Protein AF-A0A521UNR9-F1 (afdb_monomer_lite)

Sequence (337 aa):
MESRTLNPGSHINAWTPEAKESVRRSPGRSILILSTAVDREMCQWWRQAVPHGDMVARLYEQYQGIDKPQDRADALCRAFEPIQDLLTAVIVPGNEMRQRIDQLPAFADYTCQVVEILRRRGFADILGGAFSTTKPAPGAIKAFVPALELLDGYVSHEYARSLTDQGGLLHYRTWYNELPAHLRRKPLYITETGIDDDQGGGYRRHATPAEFAQLMRSYFAQLAADGIVRAVMLYLRGTLDPTWWSWDFSLVPELEALLAERFVSTIRPIEGGATVAKDEIAVGTGIKAAMDAFGDKPKTAETWVGHLGSYAEGELNEYHYNKERNKVFVSFPFAQR

Radius of gyration: 21.52 Å; chains: 1; bounding box: 55×53×53 Å

Structure (mmCIF, N/CA/C/O backbone):
data_AF-A0A521UNR9-F1
#
_entry.id   AF-A0A521UNR9-F1
#
loop_
_atom_site.group_PDB
_atom_site.id
_atom_site.type_symbol
_atom_site.label_atom_id
_atom_site.label_alt_id
_atom_site.label_comp_id
_atom_site.label_asym_id
_atom_site.label_entity_id
_atom_site.label_seq_id
_atom_site.pdbx_PDB_ins_code
_atom_site.Cartn_x
_atom_site.Cartn_y
_atom_site.Cartn_z
_atom_site.occupancy
_atom_site.B_iso_or_equiv
_atom_site.auth_seq_id
_atom_site.auth_comp_id
_atom_site.auth_asym_id
_atom_site.auth_atom_id
_atom_site.pdbx_PDB_model_num
ATOM 1 N N . MET A 1 1 ? 3.517 -18.440 20.654 1.00 50.97 1 MET A N 1
ATOM 2 C CA . MET A 1 1 ? 4.178 -17.449 19.782 1.00 50.97 1 MET A CA 1
ATOM 3 C C . MET A 1 1 ? 3.959 -17.920 18.357 1.00 50.97 1 MET A C 1
ATOM 5 O O . MET A 1 1 ? 4.484 -18.966 18.003 1.00 50.97 1 MET A O 1
ATOM 9 N N . GLU A 1 2 ? 3.096 -17.256 17.590 1.00 54.66 2 GLU A N 1
ATOM 10 C CA . GLU A 1 2 ? 2.908 -17.604 16.177 1.00 54.66 2 GLU A CA 1
ATOM 11 C C . GLU A 1 2 ? 4.060 -16.997 15.377 1.00 54.66 2 GLU A C 1
ATOM 13 O O . GLU A 1 2 ? 4.224 -15.777 15.348 1.00 54.66 2 GLU A O 1
ATOM 18 N N . SER A 1 3 ? 4.881 -17.841 14.753 1.00 64.62 3 SER A N 1
ATOM 19 C CA . SER A 1 3 ? 5.817 -17.365 13.739 1.00 64.62 3 SER A CA 1
ATOM 20 C C . SER A 1 3 ? 5.006 -16.969 12.511 1.00 64.62 3 SER A C 1
ATOM 22 O O . SER A 1 3 ? 4.256 -17.783 11.968 1.00 64.62 3 SER A O 1
ATOM 24 N N . ARG A 1 4 ? 5.133 -15.711 12.084 1.00 76.94 4 ARG A N 1
ATOM 25 C CA . ARG A 1 4 ? 4.608 -15.267 10.792 1.00 76.94 4 ARG A CA 1
ATOM 26 C C . ARG A 1 4 ? 5.766 -15.070 9.837 1.00 76.94 4 ARG A C 1
ATOM 28 O O . ARG A 1 4 ? 6.892 -14.807 10.237 1.00 76.94 4 ARG A O 1
ATOM 35 N N . THR A 1 5 ? 5.491 -15.219 8.555 1.00 82.56 5 THR A N 1
ATOM 36 C CA . THR A 1 5 ? 6.483 -14.987 7.509 1.00 82.56 5 THR A CA 1
ATOM 37 C C . THR A 1 5 ? 6.024 -13.785 6.714 1.00 82.56 5 THR A C 1
ATOM 39 O O . THR A 1 5 ? 4.956 -13.851 6.101 1.00 82.56 5 THR A O 1
ATOM 42 N N . LEU A 1 6 ? 6.813 -12.717 6.733 1.00 86.94 6 LEU A N 1
ATOM 43 C CA . LEU A 1 6 ? 6.664 -11.624 5.793 1.00 86.94 6 LEU A CA 1
ATOM 44 C C . LEU A 1 6 ? 7.227 -12.110 4.457 1.00 86.94 6 LEU A C 1
ATOM 46 O O . LEU A 1 6 ? 8.356 -12.588 4.384 1.00 86.94 6 LEU A O 1
ATOM 50 N N . ASN A 1 7 ? 6.407 -12.059 3.421 1.00 82.81 7 ASN A N 1
ATOM 51 C CA . ASN A 1 7 ? 6.813 -12.394 2.067 1.00 82.81 7 ASN A CA 1
ATOM 52 C C . ASN A 1 7 ? 6.353 -11.217 1.208 1.00 82.81 7 ASN A C 1
ATOM 54 O O . ASN A 1 7 ? 5.167 -10.871 1.306 1.00 82.81 7 ASN A O 1
ATOM 58 N N . PRO A 1 8 ? 7.244 -10.564 0.452 1.00 88.06 8 PRO A N 1
ATOM 59 C CA . PRO A 1 8 ? 6.839 -9.450 -0.380 1.00 88.06 8 PRO A CA 1
ATOM 60 C C . PRO A 1 8 ? 5.789 -9.876 -1.407 1.00 88.06 8 PRO A C 1
ATOM 62 O O . PRO A 1 8 ? 5.710 -11.026 -1.844 1.00 88.06 8 PRO A O 1
ATOM 65 N N . GLY A 1 9 ? 4.937 -8.920 -1.734 1.00 89.94 9 GLY A N 1
ATOM 66 C CA . GLY A 1 9 ? 3.867 -9.051 -2.698 1.00 89.94 9 GLY A CA 1
ATOM 67 C C . GLY A 1 9 ? 4.037 -8.113 -3.876 1.00 89.94 9 GLY A C 1
ATOM 68 O O . GLY A 1 9 ? 4.938 -7.270 -3.908 1.00 89.94 9 GLY A O 1
ATOM 69 N N . SER A 1 10 ? 3.117 -8.230 -4.823 1.00 87.88 10 SER A N 1
ATOM 70 C CA . SER A 1 10 ? 3.080 -7.374 -6.005 1.00 87.88 10 SER A CA 1
ATOM 71 C C . SER A 1 10 ? 1.964 -6.344 -5.904 1.00 87.88 10 SER A C 1
ATOM 73 O O . SER A 1 10 ? 0.850 -6.637 -5.466 1.00 87.88 10 SER A O 1
ATOM 75 N N . HIS A 1 11 ? 2.260 -5.129 -6.342 1.00 88.12 11 HIS A N 1
ATOM 76 C CA . HIS A 1 11 ? 1.266 -4.104 -6.634 1.00 88.12 11 HIS A CA 1
ATOM 77 C C . HIS A 1 11 ? 0.833 -4.221 -8.096 1.00 88.12 11 HIS A C 1
ATOM 79 O O . HIS A 1 11 ? 1.706 -4.332 -8.950 1.00 88.12 11 HIS A O 1
ATOM 85 N N . ILE A 1 12 ? -0.475 -4.244 -8.385 1.00 83.56 12 ILE A N 1
ATOM 86 C CA . ILE A 1 12 ? -1.053 -4.487 -9.716 1.00 83.56 12 ILE A CA 1
ATOM 87 C C . ILE A 1 12 ? -2.027 -3.361 -10.118 1.00 83.56 12 ILE A C 1
ATOM 89 O O . ILE A 1 12 ? -3.167 -3.305 -9.657 1.00 83.56 12 ILE A O 1
ATOM 93 N N . ASN A 1 13 ? -1.618 -2.506 -11.058 1.00 77.75 13 ASN A N 1
ATOM 94 C CA . ASN A 1 13 ? -2.441 -1.473 -11.718 1.00 77.75 13 ASN A CA 1
ATOM 95 C C . ASN A 1 13 ? -3.067 -1.963 -13.019 1.00 77.75 13 ASN A C 1
ATOM 97 O O . ASN A 1 13 ? -4.059 -1.380 -13.451 1.00 77.75 13 ASN A O 1
ATOM 101 N N . ALA A 1 14 ? -2.521 -3.002 -13.654 1.00 79.69 14 ALA A N 1
ATOM 102 C CA . ALA A 1 14 ? -3.095 -3.597 -14.854 1.00 79.69 14 ALA A CA 1
ATOM 103 C C . ALA A 1 14 ? -2.606 -5.033 -15.064 1.00 79.69 14 ALA A C 1
ATOM 105 O O . ALA A 1 14 ? -1.493 -5.385 -14.678 1.00 79.69 14 ALA A O 1
ATOM 106 N N . TRP A 1 15 ? -3.420 -5.839 -15.744 1.00 77.38 15 TRP A N 1
ATOM 107 C CA . TRP A 1 15 ? -3.051 -7.189 -16.152 1.00 77.38 15 TRP A CA 1
ATOM 108 C C . TRP A 1 15 ? -2.637 -7.231 -17.619 1.00 77.38 15 TRP A C 1
ATOM 110 O O . TRP A 1 15 ? -3.484 -7.207 -18.510 1.00 77.38 15 TRP A O 1
ATOM 120 N N . THR A 1 16 ? -1.338 -7.364 -17.870 1.00 78.75 16 THR A N 1
ATOM 121 C CA . THR A 1 16 ? -0.818 -7.823 -19.167 1.00 78.75 16 THR A CA 1
ATOM 122 C C . THR A 1 16 ? -0.614 -9.346 -19.133 1.00 78.75 16 THR A C 1
ATOM 124 O O . THR A 1 16 ? -0.566 -9.924 -18.040 1.00 78.75 16 THR A O 1
ATOM 127 N N . PRO A 1 17 ? -0.495 -10.037 -20.282 1.00 82.50 17 PRO A N 1
ATOM 128 C CA . PRO A 1 17 ? -0.135 -11.456 -20.305 1.00 82.50 17 PRO A CA 1
ATOM 129 C C . PRO A 1 17 ? 1.129 -11.766 -19.487 1.00 82.50 17 PRO A C 1
ATOM 131 O O . PRO A 1 17 ? 1.149 -12.726 -18.718 1.00 82.50 17 PRO A O 1
ATOM 134 N N . GLU A 1 18 ? 2.140 -10.905 -19.581 1.00 75.81 18 GLU A N 1
ATOM 135 C CA . GLU A 1 18 ? 3.407 -11.013 -18.856 1.00 75.81 18 GLU A CA 1
ATOM 136 C C . GLU A 1 18 ? 3.199 -10.832 -17.351 1.00 75.81 18 GLU A C 1
ATOM 138 O O . GLU A 1 18 ? 3.724 -11.617 -16.567 1.00 75.81 18 GLU A O 1
ATOM 143 N N . ALA A 1 19 ? 2.377 -9.862 -16.933 1.00 76.62 19 ALA A N 1
ATOM 144 C CA . ALA A 1 19 ? 2.034 -9.651 -15.525 1.00 76.62 19 ALA A CA 1
ATOM 145 C C . ALA A 1 19 ? 1.311 -10.862 -14.921 1.00 76.62 19 ALA A C 1
ATOM 147 O O . ALA A 1 19 ? 1.618 -11.287 -13.807 1.00 76.62 19 ALA A O 1
ATOM 148 N N . LYS A 1 20 ? 0.362 -11.445 -15.666 1.00 85.88 20 LYS A N 1
ATOM 149 C CA . LYS A 1 20 ? -0.352 -12.653 -15.231 1.00 85.88 20 LYS A CA 1
ATOM 150 C C . LYS A 1 20 ? 0.614 -13.816 -15.060 1.00 85.88 20 LYS A C 1
ATOM 152 O O . LYS A 1 20 ? 0.564 -14.504 -14.048 1.00 85.88 20 LYS A O 1
ATOM 157 N N . GLU A 1 21 ? 1.502 -14.017 -16.025 1.00 84.50 21 GLU A N 1
ATOM 158 C CA . GLU A 1 21 ? 2.477 -15.100 -15.981 1.00 84.50 21 GLU A CA 1
ATOM 159 C C . GLU A 1 21 ? 3.525 -14.900 -14.869 1.00 84.50 21 GLU A C 1
ATOM 161 O O . GLU A 1 21 ? 3.848 -15.840 -14.147 1.00 84.50 21 GLU A O 1
ATOM 166 N N . SER A 1 22 ? 3.975 -13.662 -14.657 1.00 79.12 22 SER A N 1
ATOM 167 C CA . SER A 1 22 ? 4.829 -13.238 -13.538 1.00 79.12 22 SER A CA 1
ATOM 168 C C . SER A 1 22 ? 4.254 -13.677 -12.191 1.00 79.12 22 SER A C 1
ATOM 170 O O . SER A 1 22 ? 4.889 -14.404 -11.426 1.00 79.12 22 SER A O 1
ATOM 172 N N . VAL A 1 23 ? 2.995 -13.305 -11.944 1.00 84.81 23 VAL A N 1
ATOM 173 C CA . VAL A 1 23 ? 2.268 -13.657 -10.722 1.00 84.81 23 VAL A CA 1
ATOM 174 C C . VAL A 1 23 ? 2.016 -15.166 -10.634 1.00 84.81 23 VAL A C 1
ATOM 176 O O . VAL A 1 23 ? 1.975 -15.709 -9.535 1.00 84.81 23 VAL A O 1
ATOM 179 N N . ARG A 1 24 ? 1.898 -15.884 -11.759 1.00 89.06 24 ARG A N 1
ATOM 180 C CA . ARG A 1 24 ? 1.785 -17.350 -11.739 1.00 89.06 24 ARG A CA 1
ATOM 181 C C . ARG A 1 24 ? 3.057 -18.052 -11.292 1.00 89.06 24 ARG A C 1
ATOM 183 O O . ARG A 1 24 ? 2.965 -19.020 -10.538 1.00 89.06 24 ARG A O 1
ATOM 190 N N . ARG A 1 25 ? 4.222 -17.566 -11.724 1.00 86.00 25 ARG A N 1
ATOM 191 C CA . ARG A 1 25 ? 5.520 -18.114 -11.306 1.00 86.00 25 ARG A CA 1
ATOM 192 C C . ARG A 1 25 ? 5.837 -17.793 -9.849 1.00 86.00 25 ARG A C 1
ATOM 194 O O . ARG A 1 25 ? 6.250 -18.681 -9.106 1.00 86.00 25 ARG A O 1
ATOM 201 N N . SER A 1 26 ? 5.571 -16.552 -9.445 1.00 84.81 26 SER A N 1
ATOM 202 C CA . SER A 1 26 ? 5.891 -16.033 -8.114 1.00 84.81 26 SER A CA 1
ATOM 203 C C . SER A 1 26 ? 4.722 -15.213 -7.562 1.00 84.81 26 SER A C 1
ATOM 205 O O . SER A 1 26 ? 4.756 -13.984 -7.605 1.00 84.81 26 SER A O 1
ATOM 207 N N . PRO A 1 27 ? 3.679 -15.861 -7.010 1.00 85.50 27 PRO A N 1
ATOM 208 C CA . PRO A 1 27 ? 2.460 -15.164 -6.593 1.00 85.50 27 PRO A CA 1
ATOM 209 C C . PRO A 1 27 ? 2.639 -14.238 -5.383 1.00 85.50 27 PRO A C 1
ATOM 211 O O . PRO A 1 27 ? 1.729 -13.468 -5.073 1.00 85.50 27 PRO A O 1
ATOM 214 N N . GLY A 1 28 ? 3.777 -14.306 -4.684 1.00 87.25 28 GLY A N 1
ATOM 215 C CA . GLY A 1 28 ? 3.973 -13.630 -3.403 1.00 87.25 28 GLY A CA 1
ATOM 216 C C . GLY A 1 28 ? 2.998 -14.133 -2.328 1.00 87.25 28 GLY A C 1
ATOM 217 O O . GLY A 1 28 ? 2.227 -15.072 -2.536 1.00 87.25 28 GLY A O 1
ATOM 218 N N . ARG A 1 29 ? 3.029 -13.525 -1.136 1.00 90.00 29 ARG A N 1
ATOM 219 C CA . ARG A 1 29 ? 2.008 -13.775 -0.088 1.00 90.00 29 ARG A CA 1
ATOM 220 C C . ARG A 1 29 ? 0.920 -12.709 -0.065 1.00 90.00 29 ARG A C 1
ATOM 222 O O . ARG A 1 29 ? -0.158 -12.949 0.475 1.00 90.00 29 ARG A O 1
ATOM 229 N N . SER A 1 30 ? 1.196 -11.548 -0.635 1.00 92.94 30 SER A N 1
ATOM 230 C CA . SER A 1 30 ? 0.248 -10.454 -0.743 1.00 92.94 30 SER A CA 1
ATOM 231 C C . SER A 1 30 ? 0.159 -9.950 -2.173 1.00 92.94 30 SER A C 1
ATOM 233 O O . SER A 1 30 ? 1.100 -10.062 -2.957 1.00 92.94 30 SER A O 1
ATOM 235 N N . ILE A 1 31 ? -0.989 -9.383 -2.508 1.00 93.25 31 ILE A N 1
ATOM 236 C CA . ILE A 1 31 ? -1.207 -8.721 -3.785 1.00 93.25 31 ILE A CA 1
ATOM 237 C C . ILE A 1 31 ? -2.098 -7.505 -3.562 1.00 93.25 31 ILE A C 1
ATOM 239 O O . ILE A 1 31 ? -3.078 -7.579 -2.818 1.00 93.25 31 ILE A O 1
ATOM 243 N N . LEU A 1 32 ? -1.741 -6.376 -4.169 1.00 93.62 32 LEU A N 1
ATOM 244 C CA . LEU A 1 32 ? -2.585 -5.185 -4.209 1.00 93.62 32 LEU A CA 1
ATOM 245 C C . LEU A 1 32 ? -3.177 -5.043 -5.610 1.00 93.62 32 LEU A C 1
ATOM 247 O O . LEU A 1 32 ? -2.436 -4.941 -6.578 1.00 93.62 32 LEU A O 1
ATOM 251 N N . ILE A 1 33 ? -4.503 -5.031 -5.709 1.00 92.19 33 ILE A N 1
ATOM 252 C CA . ILE A 1 33 ? -5.256 -4.886 -6.955 1.00 92.19 33 ILE A CA 1
ATOM 253 C C . ILE A 1 33 ? -5.843 -3.480 -7.030 1.00 92.19 33 ILE A C 1
ATOM 255 O O . ILE A 1 33 ? -6.667 -3.093 -6.194 1.00 92.19 33 ILE A O 1
ATOM 259 N N . LEU A 1 34 ? -5.458 -2.709 -8.045 1.00 90.12 34 LEU A N 1
ATOM 260 C CA . LEU A 1 34 ? -6.147 -1.457 -8.326 1.00 90.12 34 LEU A CA 1
ATOM 261 C C . LEU A 1 34 ? -7.461 -1.695 -9.067 1.00 90.12 34 LEU A C 1
ATOM 263 O O . LEU A 1 34 ? -7.634 -2.697 -9.756 1.00 90.12 34 LEU A O 1
ATOM 267 N N . SER A 1 35 ? -8.379 -0.736 -8.983 1.00 89.62 35 SER A N 1
ATOM 268 C CA . SER A 1 35 ? -9.661 -0.788 -9.704 1.00 89.62 35 SER A CA 1
ATOM 269 C C . SER A 1 35 ? -9.514 -0.965 -11.220 1.00 89.62 35 SER A C 1
ATOM 271 O O . SER A 1 35 ? -10.390 -1.537 -11.859 1.00 89.62 35 SER A O 1
ATOM 273 N N . THR A 1 36 ? -8.402 -0.516 -11.803 1.00 84.31 36 THR A N 1
ATOM 274 C CA . THR A 1 36 ? -8.060 -0.699 -13.224 1.00 84.31 36 THR A CA 1
ATOM 275 C C . THR A 1 36 ? -7.560 -2.108 -13.563 1.00 84.31 36 THR A C 1
ATOM 277 O O . THR A 1 36 ? -7.409 -2.435 -14.736 1.00 84.31 36 THR A O 1
ATOM 280 N N . ALA A 1 37 ? -7.314 -2.947 -12.554 1.00 86.75 37 ALA A N 1
ATOM 281 C CA . ALA A 1 37 ? -6.792 -4.308 -12.667 1.00 86.75 37 ALA A CA 1
ATOM 282 C C . ALA A 1 37 ? -7.745 -5.365 -12.093 1.00 86.75 37 ALA A C 1
ATOM 284 O O . ALA A 1 37 ? -7.311 -6.448 -11.705 1.00 86.75 37 ALA A O 1
ATOM 285 N N . VAL A 1 38 ? -9.040 -5.077 -11.986 1.00 92.00 38 VAL A N 1
ATOM 286 C CA . VAL A 1 38 ? -9.991 -6.077 -11.491 1.00 92.00 38 VAL A CA 1
ATOM 287 C C . VAL A 1 38 ? -10.180 -7.160 -12.552 1.00 92.00 38 VAL A C 1
ATOM 289 O O . VAL A 1 38 ? -10.742 -6.921 -13.616 1.00 92.00 38 VAL A O 1
ATOM 292 N N . ASP A 1 39 ? -9.699 -8.361 -12.242 1.00 95.00 39 ASP A N 1
ATOM 293 C CA . ASP A 1 39 ? -9.801 -9.557 -13.076 1.00 95.00 39 ASP A CA 1
ATOM 294 C C . ASP A 1 39 ? -10.150 -10.739 -12.167 1.00 95.00 39 ASP A C 1
ATOM 296 O O . ASP A 1 39 ? -9.308 -11.251 -11.424 1.00 95.00 39 ASP A O 1
ATOM 300 N N . ARG A 1 40 ? -11.426 -11.145 -12.187 1.00 97.44 40 ARG A N 1
ATOM 301 C CA . ARG A 1 40 ? -11.937 -12.179 -11.278 1.00 97.44 40 ARG A CA 1
ATOM 302 C C . ARG A 1 40 ? -11.223 -13.513 -11.471 1.00 97.44 40 ARG A C 1
ATOM 304 O O . ARG A 1 40 ? -10.940 -14.171 -10.476 1.00 97.44 40 ARG A O 1
ATOM 311 N N . GLU A 1 41 ? -10.915 -13.901 -12.706 1.00 97.81 41 GLU A N 1
ATOM 312 C CA . GLU A 1 41 ? -10.251 -15.176 -12.993 1.00 97.81 41 GLU A CA 1
ATOM 313 C C . GLU A 1 41 ? -8.858 -15.212 -12.353 1.00 97.81 41 GLU A C 1
ATOM 315 O O . GLU A 1 41 ? -8.522 -16.158 -11.637 1.00 97.81 41 GLU A O 1
ATOM 320 N N . MET A 1 42 ? -8.074 -14.143 -12.528 1.00 95.62 42 MET A N 1
ATOM 321 C CA . MET A 1 42 ? -6.754 -14.039 -11.902 1.00 95.62 42 MET A CA 1
ATOM 322 C C . MET A 1 42 ? -6.830 -13.974 -10.378 1.00 95.62 42 MET A C 1
ATOM 324 O O . MET A 1 42 ? -6.039 -14.635 -9.704 1.00 95.62 42 MET A O 1
ATOM 328 N N . CYS A 1 43 ? -7.790 -13.234 -9.817 1.00 97.19 43 CYS A N 1
ATOM 329 C CA . CYS A 1 43 ? -7.998 -13.188 -8.370 1.00 97.19 43 CYS A CA 1
ATOM 330 C C . CYS A 1 43 ? -8.382 -14.566 -7.803 1.00 97.19 43 CYS A C 1
ATOM 332 O O . CYS A 1 43 ? -7.857 -14.975 -6.767 1.00 97.19 43 CYS A O 1
ATOM 334 N N . GLN A 1 44 ? -9.257 -15.316 -8.480 1.00 98.19 44 GLN A N 1
ATOM 335 C CA . GLN A 1 44 ? -9.639 -16.668 -8.064 1.00 98.19 44 GLN A CA 1
ATOM 336 C C . GLN A 1 44 ? -8.450 -17.624 -8.115 1.00 98.19 44 GLN A C 1
ATOM 338 O O . GLN A 1 44 ? -8.199 -18.333 -7.140 1.00 98.19 44 GLN A O 1
ATOM 343 N N . TRP A 1 45 ? -7.693 -17.604 -9.216 1.00 97.94 45 TRP A N 1
ATOM 344 C CA . TRP A 1 45 ? -6.468 -18.387 -9.342 1.00 97.94 45 TRP A CA 1
ATOM 345 C C . TRP A 1 45 ? -5.484 -18.058 -8.209 1.00 97.94 45 TRP A C 1
ATOM 347 O O . TRP A 1 45 ? -5.004 -18.963 -7.526 1.00 97.94 45 TRP A O 1
ATOM 357 N N . TRP A 1 46 ? -5.238 -16.769 -7.943 1.00 96.44 46 TRP A N 1
ATOM 358 C CA . TRP A 1 46 ? -4.294 -16.349 -6.906 1.00 96.44 46 TRP A CA 1
ATOM 359 C C . TRP A 1 46 ? -4.750 -16.799 -5.521 1.00 96.44 46 TRP A C 1
ATOM 361 O O . TRP A 1 46 ? -3.954 -17.324 -4.750 1.00 96.44 46 TRP A O 1
ATOM 371 N N . ARG A 1 47 ? -6.046 -16.671 -5.212 1.00 96.56 47 ARG A N 1
ATOM 372 C CA . ARG A 1 47 ? -6.610 -17.131 -3.938 1.00 96.56 47 ARG A CA 1
ATOM 373 C C . ARG A 1 47 ? -6.482 -18.648 -3.772 1.00 96.56 47 ARG A C 1
ATOM 375 O O . ARG A 1 47 ? -6.252 -19.103 -2.658 1.00 96.56 47 ARG A O 1
ATOM 382 N N . GLN A 1 48 ? -6.596 -19.429 -4.845 1.00 97.12 48 GLN A N 1
ATOM 383 C CA . GLN A 1 48 ? -6.361 -20.878 -4.805 1.00 97.12 48 GLN A CA 1
ATOM 384 C C . GLN A 1 48 ? -4.879 -21.214 -4.586 1.00 97.12 48 GLN A C 1
ATOM 386 O O . GLN A 1 48 ? -4.567 -22.108 -3.802 1.00 97.12 48 GLN A O 1
ATOM 391 N N . ALA A 1 49 ? -3.971 -20.489 -5.244 1.00 95.50 49 ALA A N 1
ATOM 392 C CA . ALA A 1 49 ? -2.528 -20.672 -5.097 1.00 95.50 49 ALA A CA 1
ATOM 393 C C . ALA A 1 49 ? -2.005 -20.191 -3.727 1.00 95.50 49 ALA A C 1
ATOM 395 O O . ALA A 1 49 ? -1.053 -20.755 -3.186 1.00 95.50 49 ALA A O 1
ATOM 396 N N . VAL A 1 50 ? -2.640 -19.165 -3.151 1.00 94.62 50 VAL A N 1
ATOM 397 C CA . VAL A 1 50 ? -2.246 -18.493 -1.905 1.00 94.62 50 VAL A CA 1
ATOM 398 C C . VAL A 1 50 ? -3.464 -18.347 -0.969 1.00 94.62 50 VAL A C 1
ATOM 400 O O . VAL A 1 50 ? -3.921 -17.235 -0.687 1.00 94.62 50 VAL A O 1
ATOM 403 N N . PRO A 1 51 ? -4.010 -19.454 -0.423 1.00 93.69 51 PRO A N 1
ATOM 404 C CA . PRO A 1 51 ? -5.278 -19.446 0.324 1.00 93.69 51 PRO A CA 1
ATOM 405 C C . PRO A 1 51 ? -5.271 -18.530 1.551 1.00 93.69 51 PRO A C 1
ATOM 407 O O . PRO A 1 51 ? -6.288 -17.922 1.881 1.00 93.69 51 PRO A O 1
ATOM 410 N N . HIS A 1 52 ? -4.112 -18.365 2.188 1.00 91.06 52 HIS A N 1
ATOM 411 C CA . HIS A 1 52 ? -3.921 -17.508 3.363 1.00 91.06 52 HIS A CA 1
ATOM 412 C C . HIS A 1 52 ? -3.194 -16.195 3.047 1.00 91.06 52 HIS A C 1
ATOM 414 O O . HIS A 1 52 ? -2.617 -15.579 3.946 1.00 91.06 52 HIS A O 1
ATOM 420 N N . GLY A 1 53 ? -3.148 -15.810 1.772 1.00 93.44 53 GLY A N 1
ATOM 421 C CA . GLY A 1 53 ? -2.529 -14.568 1.342 1.00 93.44 53 GLY A CA 1
ATOM 422 C C . GLY A 1 53 ? -3.406 -13.345 1.597 1.00 93.44 53 GLY A C 1
ATOM 423 O O . GLY A 1 53 ? -4.627 -13.449 1.752 1.00 93.44 53 GLY A O 1
ATOM 424 N N . ASP A 1 54 ? -2.782 -12.172 1.611 1.00 95.12 54 ASP A N 1
ATOM 425 C CA . ASP A 1 54 ? -3.481 -10.896 1.730 1.00 95.12 54 ASP A CA 1
ATOM 426 C C . ASP A 1 54 ? -3.757 -10.309 0.334 1.00 95.12 54 ASP A C 1
ATOM 428 O O . ASP A 1 54 ? -2.850 -9.801 -0.322 1.00 95.12 54 ASP A O 1
ATOM 432 N N . MET A 1 55 ? -5.012 -10.381 -0.122 1.00 96.56 55 MET A N 1
ATOM 433 C CA . MET A 1 55 ? -5.467 -9.708 -1.343 1.00 96.56 55 MET A CA 1
ATOM 434 C C . MET A 1 55 ? -6.121 -8.390 -0.958 1.00 96.56 55 MET A C 1
ATOM 436 O O . MET A 1 55 ? -7.208 -8.370 -0.381 1.00 96.56 55 MET A O 1
ATOM 440 N N . VAL A 1 56 ? -5.444 -7.292 -1.251 1.00 96.00 56 VAL A N 1
ATOM 441 C CA . VAL A 1 56 ? -5.884 -5.951 -0.883 1.00 96.00 56 VAL A CA 1
ATOM 442 C C . VAL A 1 56 ? -6.320 -5.213 -2.142 1.00 96.00 56 VAL A C 1
ATOM 444 O O . VAL A 1 56 ? -5.706 -5.371 -3.192 1.00 96.00 56 VAL A O 1
ATOM 447 N N . ALA A 1 57 ? -7.380 -4.416 -2.061 1.00 95.44 57 ALA A N 1
ATOM 448 C CA . ALA A 1 57 ? -7.894 -3.650 -3.192 1.00 95.44 57 ALA A CA 1
ATOM 449 C C . ALA A 1 57 ? -7.854 -2.142 -2.935 1.00 95.44 57 ALA A C 1
ATOM 451 O O . ALA A 1 57 ? -8.062 -1.701 -1.806 1.00 95.44 57 ALA A O 1
ATOM 452 N N . ARG A 1 58 ? -7.629 -1.336 -3.978 1.00 93.06 58 ARG A N 1
ATOM 453 C CA . ARG A 1 58 ? -7.659 0.133 -3.874 1.00 93.06 58 ARG A CA 1
ATOM 454 C C . ARG A 1 58 ? -8.131 0.802 -5.156 1.00 93.06 58 ARG A C 1
ATOM 456 O O . ARG A 1 58 ? -7.733 0.429 -6.253 1.00 93.06 58 ARG A O 1
ATOM 463 N N . LEU A 1 59 ? -8.941 1.846 -5.031 1.00 89.75 59 LEU A N 1
ATOM 464 C CA . LEU A 1 59 ? -9.340 2.656 -6.179 1.00 89.75 59 LEU A CA 1
ATOM 465 C C . LEU A 1 59 ? -8.118 3.384 -6.775 1.00 89.75 59 LEU A C 1
ATOM 467 O O . LEU A 1 59 ? -7.380 4.048 -6.046 1.00 89.75 59 LEU A O 1
ATOM 471 N N . TYR A 1 60 ? -7.896 3.266 -8.086 1.00 83.31 60 TYR A N 1
ATOM 472 C CA . TYR A 1 60 ? -6.967 4.139 -8.807 1.00 83.31 60 TYR A CA 1
ATOM 473 C C . TYR A 1 60 ? -7.648 5.468 -9.114 1.00 83.31 60 TYR A C 1
ATOM 475 O O . TYR A 1 60 ? -8.739 5.481 -9.686 1.00 83.31 60 TYR A O 1
ATOM 483 N N . GLU A 1 61 ? -6.990 6.579 -8.791 1.00 74.12 61 GLU A N 1
ATOM 484 C CA . GLU A 1 61 ? -7.545 7.903 -9.035 1.00 74.12 61 GLU A CA 1
ATOM 485 C C . GLU A 1 61 ? -6.499 8.963 -9.327 1.00 74.12 61 GLU A C 1
AT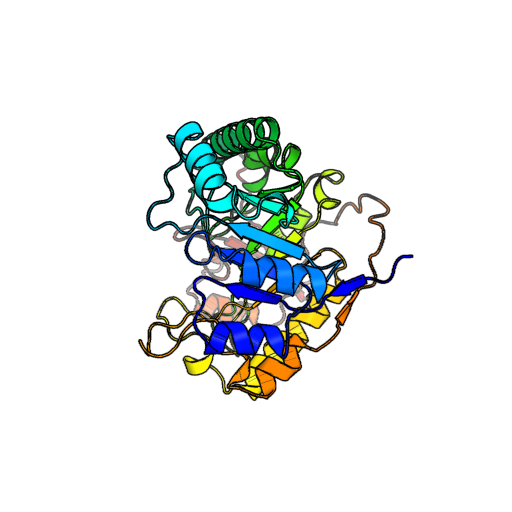OM 487 O O . GLU A 1 61 ? -5.438 9.018 -8.708 1.00 74.12 61 GLU A O 1
ATOM 492 N N . GLN A 1 62 ? -6.883 9.878 -10.212 1.00 68.50 62 GLN A N 1
ATOM 493 C CA . GLN A 1 62 ? -6.125 11.089 -10.502 1.00 68.50 62 GLN A CA 1
ATOM 494 C C . GLN A 1 62 ? -6.484 12.244 -9.554 1.00 68.50 62 GLN A C 1
ATOM 496 O O . GLN A 1 62 ? -5.647 13.108 -9.308 1.00 68.50 62 GLN A O 1
ATOM 501 N N . TYR A 1 63 ? -7.706 12.262 -9.004 1.00 71.44 63 TYR A N 1
ATOM 502 C CA . TYR A 1 63 ? -8.185 13.310 -8.101 1.00 71.44 63 TYR A CA 1
ATOM 503 C C . TYR A 1 63 ? -8.654 12.723 -6.769 1.00 71.44 63 TYR A C 1
ATOM 505 O O . TYR A 1 63 ? -9.516 11.852 -6.741 1.00 71.44 63 TYR A O 1
ATOM 513 N N . GLN A 1 64 ? -8.107 13.240 -5.669 1.00 76.12 64 GLN A N 1
ATOM 514 C CA . GLN A 1 64 ? -8.307 12.728 -4.310 1.00 76.12 64 GLN A CA 1
ATOM 515 C C . GLN A 1 64 ? -9.015 13.763 -3.413 1.00 76.12 64 GLN A C 1
ATOM 517 O O . GLN A 1 64 ? -8.506 14.163 -2.365 1.00 76.12 64 GLN A O 1
ATOM 522 N N . GLY A 1 65 ? -10.175 14.252 -3.860 1.00 81.81 65 GLY A N 1
ATOM 523 C CA . GLY A 1 65 ? -11.035 15.140 -3.067 1.00 81.81 65 GLY A CA 1
ATOM 524 C C . GLY A 1 65 ? -11.691 14.429 -1.874 1.00 81.81 65 GLY A C 1
ATOM 525 O O . GLY A 1 65 ? -11.884 13.214 -1.901 1.00 81.81 65 GLY A O 1
ATOM 526 N N . ILE A 1 66 ? -12.046 15.197 -0.837 1.00 86.44 66 ILE A N 1
ATOM 527 C CA . ILE A 1 66 ? -12.611 14.697 0.437 1.00 86.44 66 ILE A CA 1
ATOM 528 C C . ILE A 1 66 ? -14.056 15.166 0.693 1.00 86.44 66 ILE A C 1
ATOM 530 O O . ILE A 1 66 ? -14.544 15.119 1.816 1.00 86.44 66 ILE A O 1
ATOM 534 N N . ASP A 1 67 ? -14.750 15.656 -0.332 1.00 85.69 67 ASP A N 1
ATOM 535 C CA . ASP A 1 67 ? -16.071 16.289 -0.226 1.00 85.69 67 ASP A CA 1
ATOM 536 C C . ASP A 1 67 ? -17.247 15.336 -0.510 1.00 85.69 67 ASP A C 1
ATOM 538 O O . ASP A 1 67 ? -18.396 15.665 -0.221 1.00 85.69 67 ASP A O 1
ATOM 542 N N . LYS A 1 68 ? -16.984 14.144 -1.065 1.00 91.12 68 LYS A N 1
ATOM 543 C CA . LYS A 1 68 ? -18.026 13.225 -1.567 1.00 91.12 68 LYS A CA 1
ATOM 544 C C . LYS A 1 68 ? -17.854 11.788 -1.054 1.00 91.12 68 LYS A C 1
ATOM 546 O O . LYS A 1 68 ? -17.418 10.910 -1.805 1.00 91.12 68 LYS A O 1
ATOM 551 N N . PRO A 1 69 ? -18.146 11.516 0.233 1.00 94.06 69 PRO A N 1
ATOM 552 C CA . PRO A 1 69 ? -17.922 10.194 0.831 1.00 94.06 69 PRO A CA 1
ATOM 553 C C . PRO A 1 69 ? -18.841 9.111 0.251 1.00 94.06 69 PRO A C 1
ATOM 555 O O . PRO A 1 69 ? -18.419 7.966 0.097 1.00 94.06 69 PRO A O 1
ATOM 558 N N . GLN A 1 70 ? -20.070 9.466 -0.139 1.00 95.56 70 GLN A N 1
ATOM 559 C CA . GLN A 1 70 ? -20.997 8.530 -0.780 1.00 95.56 70 GLN A CA 1
ATOM 560 C C . GLN A 1 70 ? -20.500 8.099 -2.165 1.00 95.56 70 GLN A C 1
ATOM 562 O O . GLN A 1 70 ? -20.348 6.903 -2.408 1.00 95.56 70 GLN A O 1
ATOM 567 N N . ASP A 1 71 ? -20.152 9.057 -3.031 1.00 93.44 71 ASP A N 1
ATOM 568 C CA . ASP A 1 71 ? -19.628 8.767 -4.373 1.00 93.44 71 ASP A CA 1
ATOM 569 C C . ASP A 1 71 ? -18.363 7.905 -4.302 1.00 93.44 71 ASP A C 1
ATOM 571 O O . ASP A 1 71 ? -18.188 6.981 -5.100 1.00 93.44 71 ASP A O 1
ATOM 575 N N . ARG A 1 72 ? -17.511 8.171 -3.301 1.00 91.62 72 ARG A N 1
ATOM 576 C CA . ARG A 1 72 ? -16.313 7.383 -3.005 1.00 91.62 72 ARG A CA 1
ATOM 577 C C . ARG A 1 72 ? -16.639 5.934 -2.681 1.00 91.62 72 ARG A C 1
ATOM 579 O O . ARG A 1 72 ? -16.069 5.023 -3.281 1.00 91.62 72 ARG A O 1
ATOM 586 N N . ALA A 1 73 ? -17.527 5.722 -1.717 1.00 94.75 73 ALA A N 1
ATOM 587 C CA . ALA A 1 73 ? -17.899 4.384 -1.296 1.00 94.75 73 ALA A CA 1
ATOM 588 C C . ALA A 1 73 ? -18.585 3.620 -2.439 1.00 94.75 73 ALA A C 1
ATOM 590 O O . ALA A 1 73 ? -18.268 2.455 -2.671 1.00 94.75 73 ALA A O 1
ATOM 591 N N . ASP A 1 74 ? -19.452 4.281 -3.210 1.00 94.75 74 ASP A N 1
ATOM 592 C CA . ASP A 1 74 ? -20.127 3.660 -4.349 1.00 94.75 74 ASP A CA 1
ATOM 593 C C . ASP A 1 74 ? -19.149 3.330 -5.491 1.00 94.75 74 ASP A C 1
ATOM 595 O O . ASP A 1 74 ? -19.308 2.300 -6.146 1.00 94.75 74 ASP A O 1
ATOM 599 N N . ALA A 1 75 ? -18.114 4.146 -5.721 1.00 93.44 75 ALA A N 1
ATOM 600 C CA . ALA A 1 75 ? -17.051 3.836 -6.679 1.00 93.44 75 ALA A CA 1
ATOM 601 C C . ALA A 1 75 ? -16.234 2.606 -6.258 1.00 93.44 75 ALA A C 1
ATOM 603 O O . ALA A 1 75 ? -16.001 1.725 -7.085 1.00 93.44 75 ALA A O 1
ATOM 604 N N . LEU A 1 76 ? -15.859 2.509 -4.977 1.00 94.56 76 LEU A N 1
ATOM 605 C CA . LEU A 1 76 ? -15.188 1.331 -4.418 1.00 94.56 76 LEU A CA 1
ATOM 606 C C . LEU A 1 76 ? -16.057 0.074 -4.534 1.00 94.56 76 LEU A C 1
ATOM 608 O O . LEU A 1 76 ? -15.571 -0.961 -4.987 1.00 94.56 76 LEU A O 1
ATOM 612 N N . CYS A 1 77 ? -17.342 0.176 -4.183 1.00 95.06 77 CYS A N 1
ATOM 613 C CA . CYS A 1 77 ? -18.283 -0.936 -4.298 1.00 95.06 77 CYS A CA 1
ATOM 614 C C . CYS A 1 77 ? -18.402 -1.402 -5.750 1.00 95.06 77 CYS A C 1
ATOM 616 O O . CYS A 1 77 ? -18.183 -2.574 -6.018 1.00 95.06 77 CYS A O 1
ATOM 618 N N . ARG A 1 78 ? -18.668 -0.496 -6.701 1.00 95.75 78 ARG A N 1
ATOM 619 C CA . ARG A 1 78 ? -18.782 -0.860 -8.125 1.00 95.75 78 ARG A CA 1
ATOM 620 C C . ARG A 1 78 ? -17.503 -1.477 -8.683 1.00 95.75 78 ARG A C 1
ATOM 622 O O . ARG A 1 78 ? -17.578 -2.405 -9.478 1.00 95.75 78 ARG A O 1
ATOM 629 N N . ALA A 1 79 ? -16.339 -0.949 -8.302 1.00 94.44 79 ALA A N 1
ATOM 630 C CA . ALA A 1 79 ? -15.064 -1.456 -8.795 1.00 94.44 79 ALA A CA 1
ATOM 631 C C . ALA A 1 79 ? -14.782 -2.878 -8.291 1.00 94.44 79 ALA A C 1
ATOM 633 O O . ALA A 1 79 ? -14.287 -3.704 -9.052 1.00 94.44 79 ALA A O 1
ATOM 634 N N . PHE A 1 80 ? -15.094 -3.164 -7.025 1.00 96.44 80 PHE A N 1
ATOM 635 C CA . PHE A 1 80 ? -14.652 -4.391 -6.362 1.00 96.44 80 PHE A CA 1
ATOM 636 C C . PHE A 1 80 ? -15.751 -5.407 -6.058 1.00 96.44 80 PHE A C 1
ATOM 638 O O . PHE A 1 80 ? -15.417 -6.522 -5.669 1.00 96.44 80 PHE A O 1
ATOM 645 N N . GLU A 1 81 ? -17.025 -5.093 -6.304 1.00 96.06 81 GLU A N 1
ATOM 646 C CA . GLU A 1 81 ? -18.138 -6.055 -6.267 1.00 96.06 81 GLU A CA 1
ATOM 647 C C . GLU A 1 81 ? -17.803 -7.366 -7.007 1.00 96.06 81 GLU A C 1
ATOM 649 O O . GLU A 1 81 ? -18.009 -8.431 -6.422 1.00 96.06 81 GLU A O 1
ATOM 654 N N . PRO A 1 82 ? -17.179 -7.354 -8.209 1.00 97.38 82 PRO A N 1
ATOM 655 C CA . PRO A 1 82 ? -16.854 -8.588 -8.921 1.00 97.38 82 PRO A CA 1
ATOM 656 C C . PRO A 1 82 ? -15.829 -9.490 -8.234 1.00 97.38 82 PRO A C 1
ATOM 658 O O . PRO A 1 82 ? -15.627 -10.600 -8.713 1.00 97.38 82 PRO A O 1
ATOM 661 N N . ILE A 1 83 ? -15.133 -9.040 -7.188 1.00 97.31 83 ILE A N 1
ATOM 662 C CA . ILE A 1 83 ? -14.118 -9.826 -6.466 1.00 97.31 83 ILE A CA 1
ATOM 663 C C . ILE A 1 83 ? -14.241 -9.705 -4.942 1.00 97.31 83 ILE A C 1
ATOM 665 O O . ILE A 1 83 ? -13.341 -10.147 -4.234 1.00 97.31 83 ILE A O 1
ATOM 669 N N . GLN A 1 84 ? -15.323 -9.118 -4.422 1.00 96.81 84 GLN A N 1
ATOM 670 C CA . GLN A 1 84 ? -15.472 -8.789 -2.999 1.00 96.81 84 GLN A CA 1
ATOM 671 C C . GLN A 1 84 ? -15.307 -10.017 -2.093 1.00 96.81 84 GLN A C 1
ATOM 673 O O . GLN A 1 84 ? -14.677 -9.925 -1.044 1.00 96.81 84 GLN A O 1
ATOM 678 N N . ASP A 1 85 ? -15.807 -11.173 -2.530 1.00 96.25 85 ASP A N 1
ATOM 679 C CA . ASP A 1 85 ? -15.696 -12.470 -1.850 1.00 96.25 85 ASP A CA 1
ATOM 680 C C . ASP A 1 85 ? -14.262 -13.024 -1.782 1.00 96.25 85 ASP A C 1
ATOM 682 O O . ASP A 1 85 ? -13.984 -13.941 -1.011 1.00 96.25 85 ASP A O 1
ATOM 686 N N . LEU A 1 86 ? -13.349 -12.482 -2.587 1.00 97.19 86 LEU A N 1
ATOM 687 C CA . LEU A 1 86 ? -11.953 -12.909 -2.677 1.00 97.19 86 LEU A CA 1
ATOM 688 C C . LEU A 1 86 ? -11.006 -11.972 -1.929 1.00 97.19 86 LEU A C 1
ATOM 690 O O . LEU A 1 86 ? -9.857 -12.353 -1.679 1.00 97.19 86 LEU A O 1
ATOM 694 N N . LEU A 1 87 ? -11.453 -10.758 -1.606 1.00 97.00 87 LEU A N 1
ATOM 695 C CA . LEU A 1 87 ? -10.628 -9.746 -0.965 1.00 97.00 87 LEU A CA 1
ATOM 696 C C . LEU A 1 87 ? -10.387 -10.083 0.501 1.00 97.00 87 LEU A C 1
ATOM 698 O O . LEU A 1 87 ? -11.281 -10.496 1.232 1.00 97.00 87 LEU A O 1
ATOM 702 N N . THR A 1 88 ? -9.158 -9.840 0.935 1.00 96.69 88 THR A N 1
ATOM 703 C CA . THR A 1 88 ? -8.849 -9.732 2.356 1.00 96.69 88 THR A CA 1
ATOM 704 C C . THR A 1 88 ? -9.314 -8.378 2.871 1.00 96.69 88 THR A C 1
ATOM 706 O O . THR A 1 88 ? -9.997 -8.330 3.882 1.00 96.69 88 THR A O 1
ATOM 709 N N . ALA A 1 89 ? -8.968 -7.290 2.173 1.00 96.88 89 ALA A N 1
ATOM 710 C CA . ALA A 1 89 ? -9.300 -5.941 2.615 1.00 96.88 89 ALA A CA 1
ATOM 711 C C . ALA A 1 89 ? -9.421 -4.935 1.460 1.00 96.88 89 ALA A C 1
ATOM 713 O O . ALA A 1 89 ? -8.914 -5.164 0.360 1.00 96.88 89 ALA A O 1
ATOM 714 N N . VAL A 1 90 ? -10.033 -3.783 1.736 1.00 96.56 90 VAL A N 1
ATOM 715 C CA . VAL A 1 90 ? -10.064 -2.618 0.837 1.00 96.56 90 VAL A CA 1
ATOM 716 C C . VAL A 1 90 ? -9.386 -1.410 1.487 1.00 96.56 90 VAL A C 1
ATOM 718 O O . VAL A 1 90 ? -9.531 -1.188 2.686 1.00 96.56 90 VAL A O 1
ATOM 721 N N . ILE A 1 91 ? -8.637 -0.628 0.710 1.00 94.81 91 ILE A N 1
ATOM 722 C CA . ILE A 1 91 ? -7.935 0.577 1.169 1.00 94.81 91 ILE A CA 1
ATOM 723 C C . ILE A 1 91 ? -8.808 1.809 0.952 1.00 94.81 91 ILE A C 1
ATOM 725 O O . ILE A 1 91 ? -9.342 2.022 -0.140 1.00 94.81 91 ILE A O 1
ATOM 729 N N . VAL A 1 92 ? -8.891 2.650 1.982 1.00 92.25 92 VAL A N 1
ATOM 730 C CA . VAL A 1 92 ? -9.656 3.892 1.996 1.00 92.25 92 VAL A CA 1
ATOM 731 C C . VAL A 1 92 ? -8.883 5.067 2.608 1.00 92.25 92 VAL A C 1
ATOM 733 O O . VAL A 1 92 ? -7.938 4.894 3.376 1.00 92.25 92 VAL A O 1
ATOM 736 N N . PRO A 1 93 ? -9.334 6.295 2.328 1.00 77.94 93 PRO A N 1
ATOM 737 C CA . PRO A 1 93 ? -10.287 6.629 1.277 1.00 77.94 93 PRO A CA 1
ATOM 738 C C . PRO A 1 93 ? -9.592 6.995 -0.041 1.00 77.94 93 PRO A C 1
ATOM 740 O O . PRO A 1 93 ? -10.293 7.210 -1.020 1.00 77.94 93 PRO A O 1
ATOM 743 N N . GLY A 1 94 ? -8.255 7.023 -0.106 1.00 79.44 94 GLY A N 1
ATOM 744 C CA . GLY A 1 94 ? -7.490 7.386 -1.304 1.00 79.44 94 GLY A CA 1
ATOM 745 C C . GLY A 1 94 ? -6.109 6.728 -1.374 1.00 79.44 94 GLY A C 1
ATOM 746 O O . GLY A 1 94 ? -5.802 5.835 -0.586 1.00 79.44 94 GLY A O 1
ATOM 747 N N . ASN A 1 95 ? -5.304 7.146 -2.354 1.00 80.00 95 ASN A N 1
ATOM 748 C CA . ASN A 1 95 ? -3.982 6.579 -2.642 1.00 80.00 95 ASN A CA 1
ATOM 749 C C . ASN A 1 95 ? -2.856 7.251 -1.842 1.00 80.00 95 ASN A C 1
ATOM 751 O O . ASN A 1 95 ? -2.099 6.572 -1.168 1.00 80.00 95 ASN A O 1
ATOM 755 N N . GLU A 1 96 ? -2.751 8.575 -1.928 1.00 78.81 96 GLU A N 1
ATOM 756 C CA . GLU A 1 96 ? -1.647 9.363 -1.372 1.00 78.81 96 GLU A CA 1
ATOM 757 C C . GLU A 1 96 ? -2.183 10.736 -0.984 1.00 78.81 96 GLU A C 1
ATOM 759 O O . GLU A 1 96 ? -1.963 11.744 -1.660 1.00 78.81 96 GLU A O 1
ATOM 764 N N . MET A 1 97 ? -2.971 10.770 0.086 1.00 75.88 97 MET A N 1
ATOM 765 C CA . MET A 1 97 ? -3.722 11.964 0.445 1.00 75.88 97 MET A CA 1
ATOM 766 C C . MET A 1 97 ? -2.745 13.052 0.909 1.00 75.88 97 MET A C 1
ATOM 768 O O . MET A 1 97 ? -2.209 13.000 2.017 1.00 75.88 97 MET A O 1
ATOM 772 N N . ARG A 1 98 ? -2.495 14.043 0.044 1.00 69.31 98 ARG A N 1
ATOM 773 C CA . ARG A 1 98 ? -1.692 15.243 0.333 1.00 69.31 98 ARG A CA 1
ATOM 774 C C . ARG A 1 98 ? -2.532 16.241 1.121 1.00 69.31 98 ARG A C 1
ATOM 776 O O . ARG A 1 98 ? -3.016 17.224 0.568 1.00 69.31 98 ARG A O 1
ATOM 783 N N . GLN A 1 99 ? -2.766 15.949 2.393 1.00 62.56 99 GLN A N 1
ATOM 784 C CA . GLN A 1 99 ? -3.525 16.835 3.270 1.00 62.56 99 GLN A CA 1
ATOM 785 C C . GLN A 1 99 ? -2.567 17.639 4.140 1.00 62.56 99 GLN A C 1
ATOM 787 O O . GLN A 1 99 ? -1.653 17.089 4.756 1.00 62.56 99 GLN A O 1
ATOM 792 N N . ARG A 1 100 ? -2.784 18.953 4.200 1.00 67.00 100 ARG A N 1
ATOM 793 C CA . ARG A 1 100 ? -2.148 19.794 5.215 1.00 67.00 100 ARG A CA 1
ATOM 794 C C . ARG A 1 100 ? -2.662 19.390 6.601 1.00 67.00 100 ARG A C 1
ATOM 796 O O . ARG A 1 100 ? -3.749 18.830 6.731 1.00 67.00 100 ARG A O 1
ATOM 803 N N . ILE A 1 101 ? -1.904 19.713 7.649 1.00 68.06 101 ILE A N 1
ATOM 804 C CA . ILE A 1 101 ? -2.252 19.370 9.041 1.00 68.06 101 ILE A CA 1
ATOM 805 C C . ILE A 1 101 ? -3.660 19.862 9.413 1.00 68.06 101 ILE A C 1
ATOM 807 O O . ILE A 1 101 ? -4.421 19.130 10.039 1.00 68.06 101 ILE A O 1
ATOM 811 N N . ASP A 1 102 ? -4.029 21.075 8.990 1.00 72.00 102 ASP A N 1
ATOM 812 C CA . ASP A 1 102 ? -5.332 21.694 9.266 1.00 72.00 102 ASP A CA 1
ATOM 813 C C . ASP A 1 102 ? -6.511 20.981 8.581 1.00 72.00 102 ASP A C 1
ATOM 815 O O . ASP A 1 102 ? -7.656 21.146 8.993 1.00 72.00 102 ASP A O 1
ATOM 819 N N . GLN A 1 103 ? -6.239 20.153 7.571 1.00 83.12 103 GLN A N 1
ATOM 820 C CA . GLN A 1 103 ? -7.242 19.378 6.838 1.00 83.12 103 GLN A CA 1
ATOM 821 C C . GLN A 1 103 ? -7.431 17.965 7.405 1.00 83.12 103 GLN A C 1
ATOM 823 O O . GLN A 1 103 ? -8.378 17.279 7.021 1.00 83.12 103 GLN A O 1
ATOM 828 N N . LEU A 1 104 ? -6.572 17.522 8.332 1.00 85.31 104 LEU A N 1
ATOM 829 C CA . LEU A 1 104 ? -6.650 16.179 8.910 1.00 85.31 104 LEU A CA 1
ATOM 830 C C . LEU A 1 104 ? -7.973 15.881 9.632 1.00 85.31 104 LEU A C 1
ATOM 832 O O . LEU A 1 104 ? -8.457 14.768 9.449 1.00 85.31 104 LEU A O 1
ATOM 836 N N . PRO A 1 105 ? -8.601 16.810 10.386 1.00 88.19 105 PRO A N 1
ATOM 837 C CA . PRO A 1 105 ? -9.916 16.554 10.975 1.00 88.19 105 PRO A CA 1
ATOM 838 C C . PRO A 1 105 ? -10.996 16.289 9.918 1.00 88.19 105 PRO A C 1
ATOM 840 O O . PRO A 1 105 ? -11.687 15.279 9.983 1.00 88.19 105 PRO A O 1
ATOM 843 N N . ALA A 1 106 ? -11.081 17.132 8.882 1.00 89.38 106 ALA A N 1
ATOM 844 C CA . ALA A 1 106 ? -12.038 16.940 7.789 1.00 89.38 106 ALA A CA 1
ATOM 845 C C . ALA A 1 106 ? -11.770 15.634 7.026 1.00 89.38 106 ALA A C 1
ATOM 847 O O . ALA A 1 106 ? -12.692 14.925 6.626 1.00 89.38 106 ALA A O 1
ATOM 848 N N . PHE A 1 107 ? -10.494 15.286 6.857 1.00 89.44 107 PHE A N 1
ATOM 849 C CA . PHE A 1 107 ? -10.092 14.025 6.257 1.00 89.44 107 PHE A CA 1
ATOM 850 C C . PHE A 1 107 ? -10.446 12.812 7.136 1.00 89.44 107 PHE A C 1
ATOM 852 O O . PHE A 1 107 ? -10.840 11.768 6.606 1.00 89.44 107 PHE A O 1
ATOM 859 N N . ALA A 1 108 ? -10.346 12.938 8.461 1.00 91.50 108 ALA A N 1
ATOM 860 C CA . ALA A 1 108 ? -10.776 11.914 9.406 1.00 91.50 108 ALA A CA 1
ATOM 861 C C . ALA A 1 108 ? -12.287 11.691 9.301 1.00 91.50 108 ALA A C 1
ATOM 863 O O . ALA A 1 108 ? -12.710 10.562 9.067 1.00 91.50 108 ALA A O 1
ATOM 864 N N . ASP A 1 109 ? -13.084 12.760 9.350 1.00 93.62 109 ASP A N 1
ATOM 865 C CA . ASP A 1 109 ? -14.545 12.693 9.224 1.00 93.62 109 ASP A CA 1
ATOM 866 C C . ASP A 1 109 ? -14.981 12.086 7.886 1.00 93.62 109 ASP A C 1
ATOM 868 O O . ASP A 1 109 ? -15.890 11.253 7.829 1.00 93.62 109 ASP A O 1
ATOM 872 N N . TYR A 1 110 ? -14.312 12.471 6.797 1.00 93.69 110 TYR A N 1
ATOM 873 C CA . TYR A 1 110 ? -14.516 11.878 5.479 1.00 93.69 110 TYR A CA 1
ATOM 874 C C . TYR A 1 110 ? -14.215 10.374 5.484 1.00 93.69 110 TYR A C 1
ATOM 876 O O . TYR A 1 110 ? -15.013 9.575 4.990 1.00 93.69 110 TYR A O 1
ATOM 884 N N . THR A 1 111 ? -13.091 9.973 6.085 1.00 94.31 111 THR A N 1
ATOM 885 C CA . THR A 1 111 ? -12.699 8.563 6.198 1.00 94.31 111 THR A CA 1
ATOM 886 C C . THR A 1 111 ? -13.719 7.772 7.015 1.00 94.31 111 THR A C 1
ATOM 888 O O . THR A 1 111 ? -14.151 6.717 6.557 1.00 94.31 111 THR A O 1
ATOM 891 N N . CYS A 1 112 ? -14.166 8.289 8.165 1.00 95.75 112 CYS A N 1
ATOM 892 C CA . CYS A 1 112 ? -15.201 7.666 8.993 1.00 95.75 112 CYS A CA 1
ATOM 893 C C . CYS A 1 112 ? -16.474 7.387 8.183 1.00 95.75 112 CYS A C 1
ATOM 895 O O . CYS A 1 112 ? -16.955 6.255 8.159 1.00 95.75 112 CYS A O 1
ATOM 897 N N . GLN A 1 113 ? -16.970 8.384 7.443 1.00 96.81 113 GLN A N 1
ATOM 898 C CA . GLN A 1 113 ? -18.172 8.235 6.618 1.00 96.81 113 GLN A CA 1
ATOM 899 C C . GLN A 1 113 ? -18.003 7.164 5.531 1.00 96.81 113 GLN A C 1
ATOM 901 O O . GLN A 1 113 ? -18.891 6.330 5.345 1.00 96.81 113 GLN A O 1
ATOM 906 N N . VAL A 1 114 ? -16.862 7.143 4.833 1.00 96.00 114 VAL A N 1
ATOM 907 C CA . VAL A 1 114 ? -16.573 6.116 3.815 1.00 96.00 114 VAL A CA 1
ATOM 908 C C . VAL A 1 114 ? -16.530 4.721 4.446 1.00 96.00 114 VAL A C 1
ATOM 910 O O . VAL A 1 114 ? -17.158 3.799 3.923 1.00 96.00 114 VAL A O 1
ATOM 913 N N . VAL A 1 115 ? -15.837 4.565 5.580 1.00 96.94 115 VAL A N 1
ATOM 914 C CA . VAL A 1 115 ? -15.731 3.292 6.311 1.00 96.94 115 VAL A CA 1
ATOM 915 C C . VAL A 1 115 ? -17.116 2.778 6.698 1.00 96.94 115 VAL A C 1
ATOM 917 O O . VAL A 1 115 ? -17.450 1.631 6.407 1.00 96.94 115 VAL A O 1
ATOM 920 N N . GLU A 1 116 ? -17.955 3.623 7.292 1.00 96.50 116 GLU A N 1
ATOM 921 C CA . GLU A 1 116 ? -19.310 3.247 7.696 1.00 96.50 116 GLU A CA 1
ATOM 922 C C . GLU A 1 116 ? -20.178 2.794 6.517 1.00 96.50 116 GLU A C 1
ATOM 924 O O . GLU A 1 116 ? -20.917 1.811 6.631 1.00 96.50 116 GLU A O 1
ATOM 929 N N . ILE A 1 117 ? -20.096 3.485 5.374 1.00 97.00 117 ILE A N 1
ATOM 930 C CA . ILE A 1 117 ? -20.838 3.092 4.172 1.00 97.00 117 ILE A CA 1
ATOM 931 C C . ILE A 1 117 ? -20.351 1.724 3.686 1.00 97.00 117 ILE A C 1
ATOM 933 O O . ILE A 1 117 ? -21.178 0.844 3.457 1.00 97.00 117 ILE A O 1
ATOM 937 N N . LEU A 1 118 ? -19.039 1.504 3.578 1.00 96.38 118 LEU A N 1
ATOM 938 C CA . LEU A 1 118 ? -18.481 0.232 3.101 1.00 96.38 118 LEU A CA 1
ATOM 939 C C . LEU A 1 118 ? -18.800 -0.945 4.029 1.00 96.38 118 LEU A C 1
ATOM 941 O O . LEU A 1 118 ? -19.137 -2.025 3.541 1.00 96.38 118 LEU A O 1
ATOM 945 N N . ARG A 1 119 ? -18.785 -0.742 5.353 1.00 95.75 119 ARG A N 1
ATOM 946 C CA . ARG A 1 119 ? -19.222 -1.765 6.320 1.00 95.75 119 ARG A CA 1
ATOM 947 C C . ARG A 1 119 ? -20.674 -2.170 6.086 1.00 95.75 119 ARG A C 1
ATOM 949 O O . ARG A 1 119 ? -20.973 -3.359 6.024 1.00 95.75 119 ARG A O 1
ATOM 956 N N . ARG A 1 120 ? -21.576 -1.200 5.875 1.00 96.88 120 ARG A N 1
ATOM 957 C CA . ARG A 1 120 ? -22.987 -1.479 5.531 1.00 96.88 120 ARG A CA 1
ATOM 958 C C . ARG A 1 120 ? -23.142 -2.223 4.200 1.00 96.88 120 ARG A C 1
ATOM 960 O O . ARG A 1 120 ? -24.149 -2.893 3.998 1.00 96.88 120 ARG A O 1
ATOM 967 N N . ARG A 1 121 ? -22.156 -2.119 3.305 1.00 95.25 121 ARG A N 1
ATOM 968 C CA . ARG A 1 121 ? -22.088 -2.826 2.014 1.00 95.25 121 ARG A CA 1
ATOM 969 C C . ARG A 1 121 ? -21.376 -4.186 2.102 1.00 95.25 121 ARG A C 1
ATOM 971 O O . ARG A 1 121 ? -21.179 -4.834 1.079 1.00 95.25 121 ARG A O 1
ATOM 978 N N . GLY A 1 122 ? -21.001 -4.632 3.302 1.00 94.75 122 GLY A N 1
ATOM 979 C CA . GLY A 1 122 ? -20.444 -5.965 3.536 1.00 94.75 122 GLY A CA 1
ATOM 980 C C . GLY A 1 122 ? -18.945 -6.101 3.266 1.00 94.75 122 GLY A C 1
ATOM 981 O O . GLY A 1 122 ? -18.464 -7.221 3.119 1.00 94.75 122 GLY A O 1
ATOM 982 N N . PHE A 1 123 ? -18.183 -5.005 3.184 1.00 93.56 123 PHE A N 1
ATOM 983 C CA . PHE A 1 123 ? -16.720 -5.106 3.174 1.00 93.56 123 PHE A CA 1
ATOM 984 C C . PHE A 1 123 ? -16.218 -5.532 4.557 1.00 93.56 123 PHE A C 1
ATOM 986 O O . PHE A 1 123 ? -16.541 -4.890 5.560 1.00 93.56 123 PHE A O 1
ATOM 993 N N . ALA A 1 124 ? -15.457 -6.631 4.587 1.00 86.19 124 ALA A N 1
ATOM 994 C CA . ALA A 1 124 ? -14.976 -7.254 5.814 1.00 86.19 124 ALA A CA 1
ATOM 995 C C . ALA A 1 124 ? -13.888 -6.408 6.475 1.00 86.19 124 ALA A C 1
ATOM 997 O O . ALA A 1 124 ? -14.188 -5.791 7.487 1.00 86.19 124 ALA A O 1
ATOM 998 N N . ASP A 1 125 ? -12.694 -6.312 5.883 1.00 95.69 125 ASP A N 1
ATOM 999 C CA . ASP A 1 125 ? -11.615 -5.483 6.424 1.00 95.69 125 ASP A CA 1
ATOM 1000 C C . ASP A 1 125 ? -11.430 -4.201 5.602 1.00 95.69 125 ASP A C 1
ATOM 1002 O O . ASP A 1 125 ? -11.385 -4.214 4.366 1.00 95.69 125 ASP A O 1
ATOM 1006 N N . ILE A 1 126 ? -11.283 -3.078 6.300 1.00 96.75 126 ILE A N 1
ATOM 1007 C CA . ILE A 1 126 ? -11.074 -1.756 5.717 1.00 96.75 126 ILE A CA 1
ATOM 1008 C C . ILE A 1 126 ? -9.783 -1.162 6.282 1.00 96.75 126 ILE A C 1
ATOM 1010 O O . ILE A 1 126 ? -9.653 -0.929 7.484 1.00 96.75 126 ILE A O 1
ATOM 1014 N N . LEU A 1 127 ? -8.818 -0.911 5.402 1.00 95.31 127 LEU A N 1
ATOM 1015 C CA . LEU A 1 127 ? -7.508 -0.351 5.729 1.00 95.31 127 LEU A CA 1
ATOM 1016 C C . LEU A 1 127 ? -7.462 1.124 5.349 1.00 95.31 127 LEU A C 1
ATOM 1018 O O . LEU A 1 127 ? -8.089 1.522 4.375 1.00 95.31 127 LEU A O 1
ATOM 1022 N N . GLY A 1 128 ? -6.685 1.940 6.052 1.00 91.44 128 GLY A N 1
ATOM 1023 C CA . GLY A 1 128 ? -6.559 3.351 5.683 1.00 91.44 128 GLY A CA 1
ATOM 1024 C C . GLY A 1 128 ? -5.352 4.050 6.281 1.00 91.44 128 GLY A C 1
ATOM 1025 O O . GLY A 1 128 ? -4.432 3.408 6.774 1.00 91.44 128 GLY A O 1
ATOM 1026 N N . GLY A 1 129 ? -5.331 5.379 6.204 1.00 78.06 129 GLY A N 1
ATOM 1027 C CA . GLY A 1 129 ? -4.153 6.159 6.597 1.00 78.06 129 GLY A CA 1
ATOM 1028 C C . GLY A 1 129 ? -3.086 6.254 5.503 1.00 78.06 129 GLY A C 1
ATOM 1029 O O . GLY A 1 129 ? -1.922 6.476 5.815 1.00 78.06 129 GLY A O 1
ATOM 1030 N N . ALA A 1 130 ? -3.484 6.117 4.230 1.00 74.56 130 ALA A N 1
ATOM 1031 C CA . ALA A 1 130 ? -2.629 6.367 3.068 1.00 74.56 130 ALA A CA 1
ATOM 1032 C C . ALA A 1 130 ? -2.347 7.873 2.916 1.00 74.56 130 ALA A C 1
ATOM 1034 O O . ALA A 1 130 ? -2.915 8.567 2.066 1.00 74.56 130 ALA A O 1
ATOM 1035 N N . PHE A 1 131 ? -1.520 8.411 3.805 1.00 73.25 131 PHE A N 1
ATOM 1036 C CA . PHE A 1 131 ? -0.938 9.732 3.618 1.00 73.25 131 PHE A CA 1
ATOM 1037 C C . PHE A 1 131 ? 0.043 9.648 2.444 1.00 73.25 131 PHE A C 1
ATOM 1039 O O . PHE A 1 131 ? 0.663 8.606 2.232 1.00 73.25 131 PHE A O 1
ATOM 1046 N N . SER A 1 132 ? 0.159 10.716 1.651 1.00 64.31 132 SER A N 1
ATOM 1047 C CA . SER A 1 132 ? 1.189 10.792 0.602 1.00 64.31 132 SER A CA 1
ATOM 1048 C C . SER A 1 132 ? 2.577 10.488 1.183 1.00 64.31 132 SER A C 1
ATOM 1050 O O . SER A 1 132 ? 2.772 10.518 2.398 1.00 64.31 132 SER A O 1
ATOM 1052 N N . THR A 1 133 ? 3.586 10.324 0.324 1.00 53.72 133 THR A N 1
ATOM 1053 C CA . THR A 1 133 ? 5.014 10.376 0.716 1.00 53.72 133 THR A CA 1
ATOM 1054 C C . THR A 1 133 ? 5.352 11.513 1.706 1.00 53.72 133 THR A C 1
ATOM 1056 O O . THR A 1 133 ? 6.324 11.434 2.460 1.00 53.72 133 THR A O 1
ATOM 1059 N N . THR A 1 134 ? 4.519 12.562 1.757 1.00 51.19 134 THR A N 1
ATOM 1060 C CA . THR A 1 134 ? 4.455 13.563 2.822 1.00 51.19 134 THR A CA 1
ATOM 1061 C C . THR A 1 134 ? 3.576 13.120 4.003 1.00 51.19 134 THR A C 1
ATOM 1063 O O . THR A 1 134 ? 2.346 13.084 3.939 1.00 51.19 134 THR A O 1
ATOM 1066 N N . LYS A 1 135 ? 4.273 12.857 5.102 1.00 67.69 135 LYS A N 1
ATOM 1067 C CA . LYS A 1 135 ? 3.827 12.517 6.457 1.00 67.69 135 LYS A CA 1
ATOM 1068 C C . LYS A 1 135 ? 2.753 13.485 6.986 1.00 67.69 135 LYS A C 1
ATOM 1070 O O . LYS A 1 135 ? 2.852 14.685 6.719 1.00 67.69 135 LYS A O 1
ATOM 1075 N N . PRO A 1 136 ? 1.841 13.050 7.875 1.00 66.69 136 PRO A N 1
ATOM 1076 C CA . PRO A 1 136 ? 1.350 13.955 8.908 1.00 66.69 136 PRO A CA 1
ATOM 1077 C C . PRO A 1 136 ? 2.567 14.457 9.699 1.00 66.69 136 PRO A C 1
ATOM 1079 O O . PRO A 1 136 ? 3.426 13.655 10.070 1.00 66.69 136 PRO A O 1
ATOM 1082 N N . ALA A 1 137 ? 2.675 15.763 9.948 1.00 72.19 137 ALA A N 1
ATOM 1083 C CA . ALA A 1 137 ? 3.733 16.279 10.817 1.00 72.19 137 ALA A CA 1
ATOM 1084 C C . ALA A 1 137 ? 3.687 15.594 12.202 1.00 72.19 137 ALA A C 1
ATOM 1086 O O . ALA A 1 137 ? 2.618 15.115 12.598 1.00 72.19 137 ALA A O 1
ATOM 1087 N N . PRO A 1 138 ? 4.801 15.546 12.955 1.00 74.12 138 PRO A N 1
ATOM 1088 C CA . PRO A 1 138 ? 4.804 14.983 14.304 1.00 74.12 138 PRO A CA 1
ATOM 1089 C C . PRO A 1 138 ? 3.637 15.507 15.151 1.00 74.12 138 PRO A C 1
ATOM 1091 O O . PRO A 1 138 ? 3.342 16.703 15.164 1.00 74.12 138 PRO A O 1
ATOM 1094 N N . GLY A 1 139 ? 2.919 14.608 15.823 1.00 76.31 139 GLY A N 1
ATOM 1095 C CA . GLY A 1 139 ? 1.724 14.925 16.606 1.00 76.31 139 GLY A CA 1
ATOM 1096 C C . GLY A 1 139 ? 0.435 15.147 15.804 1.00 76.31 139 GLY A C 1
ATOM 1097 O O . GLY A 1 139 ? -0.647 15.064 16.390 1.00 76.31 139 GLY A O 1
ATOM 1098 N N . ALA A 1 140 ? 0.501 15.362 14.487 1.00 80.75 140 ALA A N 1
ATOM 1099 C CA . ALA A 1 140 ? -0.673 15.601 13.647 1.00 80.75 140 ALA A CA 1
ATOM 1100 C C . ALA A 1 140 ? -1.548 14.346 13.489 1.00 80.75 140 ALA A C 1
ATOM 1102 O O . ALA A 1 140 ? -2.765 14.456 13.340 1.00 80.75 140 ALA A O 1
ATOM 1103 N N . ILE A 1 141 ? -0.961 13.148 13.618 1.00 84.81 141 ILE A N 1
ATOM 1104 C CA . ILE A 1 141 ? -1.695 11.873 13.555 1.00 84.81 141 ILE A CA 1
ATOM 1105 C C . ILE A 1 141 ? -2.812 11.786 14.608 1.00 84.81 141 ILE A C 1
ATOM 1107 O O . ILE A 1 141 ? -3.819 11.117 14.387 1.00 84.81 141 ILE A O 1
ATOM 1111 N N . LYS A 1 142 ? -2.691 12.524 15.724 1.00 85.19 142 LYS A N 1
ATOM 1112 C CA . LYS A 1 142 ? -3.722 12.603 16.772 1.00 85.19 142 LYS A CA 1
ATOM 1113 C C . LYS A 1 142 ? -5.051 13.147 16.251 1.00 85.19 142 LYS A C 1
ATOM 1115 O O . LYS A 1 142 ? -6.095 12.685 16.695 1.00 85.19 142 LYS A O 1
ATOM 1120 N N . ALA A 1 143 ? -5.018 14.073 15.292 1.00 86.94 143 ALA A N 1
ATOM 1121 C CA . ALA A 1 143 ? -6.225 14.605 14.659 1.00 86.94 143 ALA A CA 1
ATOM 1122 C C . ALA A 1 143 ? -6.952 13.558 13.796 1.00 86.94 143 ALA A C 1
ATOM 1124 O O . ALA A 1 143 ? -8.134 13.712 13.514 1.00 86.94 143 ALA A O 1
ATOM 1125 N N . PHE A 1 144 ? -6.259 12.485 13.403 1.00 89.12 144 PHE A N 1
ATOM 1126 C CA . PHE A 1 144 ? -6.797 11.409 12.574 1.00 89.12 144 PHE A CA 1
ATOM 1127 C C . PHE A 1 144 ? -7.206 10.161 13.380 1.00 89.12 144 PHE A C 1
ATOM 1129 O O . PHE A 1 144 ? -7.788 9.230 12.826 1.00 89.12 144 PHE A O 1
ATOM 1136 N N . VAL A 1 145 ? -6.951 10.138 14.696 1.00 90.75 145 VAL A N 1
ATOM 1137 C CA . VAL A 1 145 ? -7.268 9.006 15.589 1.00 90.75 145 VAL A CA 1
ATOM 1138 C C . VAL A 1 145 ? -8.718 8.513 15.481 1.00 90.75 145 VAL A C 1
ATOM 1140 O O . VAL A 1 145 ? -8.878 7.297 15.393 1.00 90.75 145 VAL A O 1
ATOM 1143 N N . PRO A 1 146 ? -9.760 9.371 15.407 1.00 92.12 146 PRO A N 1
ATOM 1144 C CA . PRO A 1 146 ? -11.139 8.892 15.268 1.00 92.12 146 PRO A CA 1
ATOM 1145 C C . PRO A 1 146 ? -11.351 7.982 14.048 1.00 92.12 146 PRO A C 1
ATOM 1147 O O . PRO A 1 146 ? -12.012 6.952 14.144 1.00 92.12 146 PRO A O 1
ATOM 1150 N N . ALA A 1 147 ? -10.720 8.301 12.913 1.00 93.06 147 ALA A N 1
ATOM 1151 C CA . ALA A 1 147 ? -10.763 7.442 11.733 1.00 93.06 147 ALA A CA 1
ATOM 1152 C C . ALA A 1 147 ? -9.969 6.147 11.950 1.00 93.06 147 ALA A C 1
ATOM 1154 O O . ALA A 1 147 ? -10.440 5.064 11.601 1.00 93.06 147 ALA A O 1
ATOM 1155 N N . LEU A 1 148 ? -8.790 6.233 12.577 1.00 92.44 148 LEU A N 1
ATOM 1156 C CA . LEU A 1 148 ? -7.968 5.060 12.896 1.00 92.44 148 LEU A CA 1
ATOM 1157 C C . LEU A 1 148 ? -8.688 4.063 13.811 1.00 92.44 148 LEU A C 1
ATOM 1159 O O . LEU A 1 148 ? -8.437 2.864 13.703 1.00 92.44 148 LEU A O 1
ATOM 1163 N N . GLU A 1 149 ? -9.582 4.518 14.690 1.00 95.12 149 GLU A N 1
ATOM 1164 C CA . GLU A 1 149 ? -10.389 3.651 15.555 1.00 95.12 149 GLU A CA 1
ATOM 1165 C C . GLU A 1 149 ? -11.350 2.752 14.763 1.00 95.12 149 GLU A C 1
ATOM 1167 O O . GLU A 1 149 ? -11.515 1.589 15.137 1.00 95.12 149 GLU A O 1
ATOM 1172 N N . LEU A 1 150 ? -11.885 3.229 13.634 1.00 95.94 150 LEU A N 1
ATOM 1173 C CA . LEU A 1 150 ? -12.842 2.496 12.792 1.00 95.94 150 LEU A CA 1
ATOM 1174 C C . LEU A 1 150 ? -12.193 1.546 11.769 1.00 95.94 150 LEU A C 1
ATOM 1176 O O . LEU A 1 150 ? -12.835 0.597 11.309 1.00 95.94 150 LEU A O 1
ATOM 1180 N N . LEU A 1 151 ? -10.936 1.800 11.401 1.00 96.31 151 LEU A N 1
ATOM 1181 C CA . LEU A 1 151 ? -10.180 0.984 10.442 1.00 96.31 151 LEU A CA 1
ATOM 1182 C C . LEU A 1 151 ? -9.733 -0.350 11.055 1.00 96.31 151 LEU A C 1
ATOM 1184 O O . LEU A 1 151 ? -9.418 -0.415 12.240 1.00 96.31 151 LEU A O 1
ATOM 1188 N N . ASP A 1 152 ? -9.622 -1.409 10.258 1.00 96.56 152 ASP A N 1
ATOM 1189 C CA . ASP A 1 152 ? -9.087 -2.708 10.706 1.00 96.56 152 ASP A CA 1
ATOM 1190 C C . ASP A 1 152 ? -7.562 -2.767 10.644 1.00 96.56 152 ASP A C 1
ATOM 1192 O O . ASP A 1 152 ? -6.940 -3.620 11.272 1.00 96.56 152 ASP A O 1
ATOM 1196 N N . GLY A 1 153 ? -6.946 -1.844 9.911 1.00 94.44 153 GLY A N 1
ATOM 1197 C CA . GLY A 1 153 ? -5.506 -1.745 9.754 1.00 94.44 153 GLY A CA 1
ATOM 1198 C C . GLY A 1 153 ? -5.093 -0.460 9.057 1.00 94.44 153 GLY A C 1
ATOM 1199 O O . GLY A 1 153 ? -5.926 0.340 8.622 1.00 94.44 153 GLY A O 1
ATOM 1200 N N . TYR A 1 154 ? -3.785 -0.270 8.962 1.00 92.94 154 TYR A N 1
ATOM 1201 C CA . TYR A 1 154 ? -3.199 0.928 8.379 1.00 92.94 154 TYR A CA 1
ATOM 1202 C C . TYR A 1 154 ? -2.447 0.604 7.103 1.00 92.94 154 TYR A C 1
ATOM 1204 O O . TYR A 1 154 ? -1.989 -0.526 6.916 1.00 92.94 154 TYR A O 1
ATOM 1212 N N . VAL A 1 155 ? -2.277 1.608 6.255 1.00 92.44 155 VAL A N 1
ATOM 1213 C CA . VAL A 1 155 ? -1.437 1.521 5.064 1.00 92.44 155 VAL A CA 1
ATOM 1214 C C . VAL A 1 155 ? -0.349 2.590 5.088 1.00 92.44 155 VAL A C 1
ATOM 1216 O O . VAL A 1 155 ? -0.539 3.656 5.667 1.00 92.44 155 VAL A O 1
ATOM 1219 N N . SER A 1 156 ? 0.793 2.301 4.473 1.00 90.50 156 SER A N 1
ATOM 1220 C CA . SER A 1 156 ? 1.905 3.239 4.296 1.00 90.50 156 SER A CA 1
ATOM 1221 C C . SER A 1 156 ? 2.576 3.010 2.947 1.00 90.50 156 SER A C 1
ATOM 1223 O O . SER A 1 156 ? 2.620 1.877 2.461 1.00 90.50 156 SER A O 1
ATOM 1225 N N . HIS A 1 157 ? 3.119 4.074 2.363 1.00 89.94 157 HIS A N 1
ATOM 1226 C CA . HIS A 1 157 ? 3.991 4.018 1.192 1.00 89.94 157 HIS A CA 1
ATOM 1227 C C . HIS A 1 157 ? 5.410 4.382 1.620 1.00 89.94 157 HIS A C 1
ATOM 1229 O O . HIS A 1 157 ? 5.610 5.392 2.295 1.00 89.94 157 HIS A O 1
ATOM 1235 N N . GLU A 1 158 ? 6.395 3.570 1.246 1.00 89.94 158 GLU A N 1
ATOM 1236 C CA . GLU A 1 158 ? 7.776 3.733 1.706 1.00 89.94 158 GLU A CA 1
ATOM 1237 C C . GLU A 1 158 ? 8.770 3.630 0.563 1.00 89.94 158 GLU A C 1
ATOM 1239 O O . GLU A 1 158 ? 9.046 2.547 0.052 1.00 89.94 158 GLU A O 1
ATOM 1244 N N . TYR A 1 159 ? 9.365 4.758 0.197 1.00 89.88 159 TYR A N 1
ATOM 1245 C CA . TYR A 1 159 ? 10.309 4.833 -0.907 1.00 89.88 159 TYR A CA 1
ATOM 1246 C C . TYR A 1 159 ? 11.660 5.346 -0.431 1.00 89.88 159 TYR A C 1
ATOM 1248 O O . TYR A 1 159 ? 11.756 6.389 0.214 1.00 89.88 159 TYR A O 1
ATOM 1256 N N . ALA A 1 160 ? 12.726 4.639 -0.790 1.00 90.94 160 ALA A N 1
ATOM 1257 C CA . ALA A 1 160 ? 14.044 5.253 -0.828 1.00 90.94 160 ALA A CA 1
ATOM 1258 C C . ALA A 1 160 ? 14.108 6.221 -2.021 1.00 90.94 160 ALA A C 1
ATOM 1260 O O . ALA A 1 160 ? 13.495 5.972 -3.055 1.00 90.94 160 ALA A O 1
ATOM 1261 N N . ARG A 1 161 ? 14.878 7.304 -1.914 1.00 88.00 161 ARG A N 1
ATOM 1262 C CA . ARG A 1 161 ? 15.139 8.190 -3.061 1.00 88.00 161 ARG A CA 1
ATOM 1263 C C . ARG A 1 161 ? 16.249 7.646 -3.951 1.00 88.00 161 ARG A C 1
ATOM 1265 O O . ARG A 1 161 ? 16.261 7.885 -5.149 1.00 88.00 161 ARG A O 1
ATOM 1272 N N . SER A 1 162 ? 17.204 6.922 -3.372 1.00 88.31 162 SER A N 1
ATOM 1273 C CA . SER A 1 162 ? 18.279 6.242 -4.099 1.00 88.31 162 SER A CA 1
ATOM 1274 C C . SER A 1 162 ? 18.910 5.145 -3.231 1.00 88.31 162 SER A C 1
ATOM 1276 O O . SER A 1 162 ? 18.491 4.927 -2.096 1.00 88.31 162 SER A O 1
ATOM 1278 N N . LEU A 1 163 ? 19.953 4.466 -3.724 1.00 88.44 163 LEU A N 1
ATOM 1279 C CA . LEU A 1 163 ? 20.726 3.523 -2.901 1.00 88.44 163 LEU A CA 1
ATOM 1280 C C . LEU A 1 163 ? 21.411 4.198 -1.703 1.00 88.44 163 LEU A C 1
ATOM 1282 O O . LEU A 1 163 ? 21.570 3.568 -0.656 1.00 88.44 163 LEU A O 1
ATOM 1286 N N . THR A 1 164 ? 21.818 5.461 -1.849 1.00 87.62 164 THR A N 1
ATOM 1287 C CA . THR A 1 164 ? 22.530 6.225 -0.813 1.00 87.62 164 THR A CA 1
ATOM 1288 C C . THR A 1 164 ? 21.605 7.098 0.032 1.00 87.62 164 THR A C 1
ATOM 1290 O O . THR A 1 164 ? 21.998 7.509 1.120 1.00 87.62 164 THR A O 1
ATOM 1293 N N . ASP A 1 165 ? 20.374 7.338 -0.426 1.00 88.38 165 ASP A N 1
ATOM 1294 C CA . ASP A 1 165 ? 19.333 8.059 0.307 1.00 88.38 165 ASP A CA 1
ATOM 1295 C C . ASP A 1 165 ? 18.114 7.157 0.538 1.00 88.38 165 ASP A C 1
ATOM 1297 O O . ASP A 1 165 ? 17.181 7.087 -0.267 1.00 88.38 165 ASP A O 1
ATOM 1301 N N . GLN A 1 166 ? 18.144 6.456 1.669 1.00 88.44 166 GLN A N 1
ATOM 1302 C CA . GLN A 1 166 ? 17.112 5.511 2.098 1.00 88.44 166 GLN A CA 1
ATOM 1303 C C . GLN A 1 166 ? 16.139 6.127 3.118 1.00 88.44 166 GLN A C 1
ATOM 1305 O O . GLN A 1 166 ? 15.389 5.398 3.763 1.00 88.44 166 GLN A O 1
ATOM 1310 N N . GLY A 1 167 ? 16.139 7.457 3.295 1.00 81.00 167 GLY A N 1
ATOM 1311 C CA . GLY A 1 167 ? 15.435 8.137 4.393 1.00 81.00 167 GLY A CA 1
ATOM 1312 C C . GLY A 1 167 ? 13.905 7.991 4.411 1.00 81.00 167 GLY A C 1
ATOM 1313 O O . GLY A 1 167 ? 13.270 8.318 5.417 1.00 81.00 167 GLY A O 1
ATOM 1314 N N . GLY A 1 168 ? 13.299 7.506 3.323 1.00 81.50 168 GLY A N 1
ATOM 1315 C CA . GLY A 1 168 ? 11.867 7.198 3.253 1.00 81.50 168 GLY A CA 1
ATOM 1316 C C . GLY A 1 168 ? 11.499 5.743 3.570 1.00 81.50 168 GLY A C 1
ATOM 1317 O O . GLY A 1 168 ? 10.313 5.423 3.588 1.00 81.50 168 GLY A O 1
ATOM 1318 N N . LEU A 1 169 ? 12.471 4.871 3.865 1.00 89.19 169 LEU A N 1
ATOM 1319 C CA . LEU A 1 169 ? 12.217 3.517 4.366 1.00 89.19 169 LEU A CA 1
ATOM 1320 C C . LEU A 1 169 ? 12.089 3.501 5.894 1.00 89.19 169 LEU A C 1
ATOM 1322 O O . LEU A 1 169 ? 12.753 4.259 6.600 1.00 89.19 169 LEU A O 1
ATOM 1326 N N . LEU A 1 170 ? 11.251 2.595 6.406 1.00 90.62 170 LEU A N 1
ATOM 1327 C CA . LEU A 1 170 ? 10.911 2.423 7.827 1.00 90.62 170 LEU A CA 1
ATOM 1328 C C . LEU A 1 170 ? 10.261 3.669 8.430 1.00 90.62 170 LEU A C 1
ATOM 1330 O O . LEU A 1 170 ? 10.250 3.853 9.653 1.00 90.62 170 LEU A O 1
ATOM 1334 N N . HIS A 1 171 ? 9.710 4.523 7.567 1.00 85.88 171 HIS A N 1
ATOM 1335 C CA . HIS A 1 171 ? 9.140 5.794 7.965 1.00 85.88 171 HIS A CA 1
ATOM 1336 C C . HIS A 1 171 ? 7.923 5.599 8.859 1.00 85.88 171 HIS A C 1
ATOM 1338 O O . HIS A 1 171 ? 7.702 6.396 9.768 1.00 85.88 171 HIS A O 1
ATOM 1344 N N . TYR A 1 172 ? 7.171 4.516 8.664 1.00 87.56 172 TYR A N 1
ATOM 1345 C CA . TYR A 1 172 ? 5.998 4.214 9.466 1.00 87.56 172 TYR A CA 1
ATOM 1346 C C . TYR A 1 172 ? 6.266 4.239 10.974 1.00 87.56 172 TYR A C 1
ATOM 1348 O O . TYR A 1 172 ? 5.383 4.590 11.753 1.00 87.56 172 TYR A O 1
ATOM 1356 N N . ARG A 1 173 ? 7.497 3.920 11.403 1.00 88.00 173 ARG A N 1
ATOM 1357 C CA . ARG A 1 173 ? 7.893 3.916 12.815 1.00 88.00 173 ARG A CA 1
ATOM 1358 C C . ARG A 1 173 ? 7.706 5.282 13.483 1.00 88.00 173 ARG A C 1
ATOM 1360 O O . ARG A 1 173 ? 7.489 5.314 14.691 1.00 88.00 173 ARG A O 1
ATOM 1367 N N . THR A 1 174 ? 7.778 6.391 12.744 1.00 83.50 174 THR A N 1
ATOM 1368 C CA . THR A 1 174 ? 7.631 7.740 13.316 1.00 83.50 174 THR A CA 1
ATOM 1369 C C . THR A 1 174 ? 6.210 7.965 13.824 1.00 83.50 174 THR A C 1
ATOM 1371 O O . THR A 1 174 ? 6.016 8.202 15.011 1.00 83.50 174 THR A O 1
ATOM 1374 N N . TRP A 1 175 ? 5.205 7.785 12.967 1.00 84.00 175 TRP A N 1
ATOM 1375 C CA . TRP A 1 175 ? 3.807 7.999 13.338 1.00 84.00 175 TRP A CA 1
ATOM 1376 C C . TRP A 1 175 ? 3.202 6.807 14.087 1.00 84.00 175 TRP A C 1
ATOM 1378 O O . TRP A 1 175 ? 2.360 7.001 14.963 1.00 84.00 175 TRP A O 1
ATOM 1388 N N . TYR A 1 176 ? 3.636 5.573 13.807 1.00 86.88 176 TYR A N 1
ATOM 1389 C CA . TYR A 1 176 ? 3.090 4.381 14.464 1.00 86.88 176 TYR A CA 1
ATOM 1390 C C . TYR A 1 176 ? 3.388 4.374 15.967 1.00 86.88 176 TYR A C 1
ATOM 1392 O O . TYR A 1 176 ? 2.549 3.966 16.772 1.00 86.88 176 TYR A O 1
ATOM 1400 N N . ASN A 1 177 ? 4.562 4.868 16.369 1.00 86.12 177 ASN A N 1
ATOM 1401 C CA . ASN A 1 177 ? 4.945 4.971 17.778 1.00 86.12 177 ASN A CA 1
ATOM 1402 C C . ASN A 1 177 ? 4.168 6.053 18.543 1.00 86.12 177 ASN A C 1
ATOM 1404 O O . ASN A 1 177 ? 4.046 5.954 19.764 1.00 86.12 177 ASN A O 1
ATOM 1408 N N . GLU A 1 178 ? 3.598 7.038 17.845 1.00 86.75 178 GLU A N 1
ATOM 1409 C CA . GLU A 1 178 ? 2.737 8.064 18.442 1.00 86.75 178 GLU A CA 1
ATOM 1410 C C . GLU A 1 178 ? 1.302 7.575 18.686 1.00 86.75 178 GLU A C 1
ATOM 1412 O O . GLU A 1 178 ? 0.534 8.229 19.401 1.00 86.75 178 GLU A O 1
ATOM 1417 N N . LEU A 1 179 ? 0.921 6.425 18.117 1.00 87.94 179 LEU A N 1
ATOM 1418 C CA . LEU A 1 179 ? -0.432 5.908 18.252 1.00 87.94 179 LEU A CA 1
ATOM 1419 C C . LEU A 1 179 ? -0.745 5.467 19.695 1.00 87.94 179 LEU A C 1
ATOM 1421 O O . LEU A 1 179 ? 0.085 4.833 20.365 1.00 87.94 179 LEU A O 1
ATOM 1425 N N . PRO A 1 180 ? -1.993 5.691 20.156 1.00 91.00 180 PRO A N 1
ATOM 1426 C CA . PRO A 1 180 ? -2.517 5.067 21.363 1.00 91.00 180 PRO A CA 1
ATOM 1427 C C . PRO A 1 180 ? -2.213 3.563 21.413 1.00 91.00 180 PRO A C 1
ATOM 1429 O O . PRO A 1 180 ? -2.284 2.859 20.406 1.00 91.00 180 PRO A O 1
ATOM 1432 N N . ALA A 1 181 ? -1.899 3.037 22.600 1.00 91.06 181 ALA A N 1
ATOM 1433 C CA . ALA A 1 181 ? -1.451 1.647 22.756 1.00 91.06 181 ALA A CA 1
ATOM 1434 C C . ALA A 1 181 ? -2.437 0.606 22.190 1.00 91.06 181 ALA A C 1
ATOM 1436 O O . ALA A 1 181 ? -2.010 -0.422 21.669 1.00 91.06 181 ALA A O 1
ATOM 1437 N N . HIS A 1 182 ? -3.744 0.877 22.257 1.00 91.88 182 HIS A N 1
ATOM 1438 C CA . HIS A 1 182 ? -4.767 -0.005 21.696 1.00 91.88 182 HIS A CA 1
ATOM 1439 C C . HIS A 1 182 ? -4.790 0.016 20.154 1.00 91.88 182 HIS A C 1
ATOM 1441 O O . HIS A 1 182 ? -5.091 -1.003 19.539 1.00 91.88 182 HIS A O 1
ATOM 1447 N N . LEU A 1 183 ? -4.400 1.135 19.533 1.00 92.81 183 LEU A N 1
ATOM 1448 C CA . LEU A 1 183 ? -4.294 1.294 18.081 1.00 92.81 183 LEU A CA 1
ATOM 1449 C C . LEU A 1 183 ? -3.016 0.676 17.504 1.00 92.81 183 LEU A C 1
ATOM 1451 O O . LEU A 1 183 ? -3.032 0.219 16.364 1.00 92.81 183 LEU A O 1
ATOM 1455 N N . ARG A 1 184 ? -1.943 0.554 18.295 1.00 90.69 184 ARG A N 1
ATOM 1456 C CA . ARG A 1 184 ? -0.688 -0.122 17.899 1.00 90.69 184 ARG A CA 1
ATOM 1457 C C . ARG A 1 184 ? -0.796 -1.644 17.746 1.00 90.69 184 ARG A C 1
ATOM 1459 O O . ARG A 1 184 ? 0.209 -2.304 17.503 1.00 90.69 184 ARG A O 1
ATOM 1466 N N . ARG A 1 185 ? -1.982 -2.229 17.920 1.00 87.19 185 ARG A N 1
ATOM 1467 C CA . ARG A 1 185 ? -2.222 -3.667 17.706 1.00 87.19 185 ARG A CA 1
ATOM 1468 C C . ARG A 1 185 ? -2.796 -3.982 16.328 1.00 87.19 185 ARG A C 1
ATOM 1470 O O . ARG A 1 185 ? -2.868 -5.154 15.968 1.00 87.19 185 ARG A O 1
ATOM 1477 N N . LYS A 1 186 ? -3.242 -2.963 15.589 1.00 91.19 186 LYS A N 1
ATOM 1478 C CA . LYS A 1 186 ? -3.829 -3.153 14.264 1.00 91.19 186 LYS A CA 1
ATOM 1479 C C . LYS A 1 186 ? -2.722 -3.426 13.235 1.00 91.19 186 LYS A C 1
ATOM 1481 O O . LYS A 1 186 ? -1.648 -2.839 13.345 1.00 91.19 186 LYS A O 1
ATOM 1486 N N . PRO A 1 187 ? -2.948 -4.323 12.262 1.00 91.06 187 PRO A N 1
ATOM 1487 C CA . PRO A 1 187 ? -1.966 -4.638 11.233 1.00 91.06 187 PRO A CA 1
ATOM 1488 C C . PRO A 1 187 ? -1.604 -3.412 10.391 1.00 91.06 187 PRO A C 1
ATOM 1490 O O . PRO A 1 187 ? -2.475 -2.634 10.000 1.00 91.06 187 PRO A O 1
ATOM 1493 N N . LEU A 1 188 ? -0.320 -3.295 10.057 1.00 93.19 188 LEU A N 1
ATOM 1494 C CA . LEU A 1 188 ? 0.187 -2.338 9.079 1.00 93.19 188 LEU A CA 1
ATOM 1495 C C . LEU A 1 188 ? 0.485 -3.041 7.752 1.00 93.19 188 LEU A C 1
ATOM 1497 O O . LEU A 1 188 ? 1.098 -4.109 7.730 1.00 93.19 188 LEU A O 1
ATOM 1501 N N . TYR A 1 189 ? 0.097 -2.408 6.654 1.00 94.25 189 TYR A N 1
ATOM 1502 C CA . TYR A 1 189 ? 0.405 -2.822 5.295 1.00 94.25 189 TYR A CA 1
ATOM 1503 C C . TYR A 1 189 ? 1.304 -1.766 4.652 1.00 94.25 189 TYR A C 1
ATOM 1505 O O . TYR A 1 189 ? 0.945 -0.594 4.598 1.00 94.25 189 TYR A O 1
ATOM 1513 N N . ILE A 1 190 ? 2.464 -2.166 4.144 1.00 94.19 190 ILE A N 1
ATOM 1514 C CA . ILE A 1 190 ? 3.269 -1.296 3.286 1.00 94.19 190 ILE A CA 1
ATOM 1515 C C . ILE A 1 190 ? 2.793 -1.533 1.859 1.00 94.19 190 ILE A C 1
ATOM 1517 O O . ILE A 1 190 ? 3.188 -2.501 1.217 1.00 94.19 190 ILE A O 1
ATOM 1521 N N . THR A 1 191 ? 1.860 -0.712 1.395 1.00 91.88 191 THR A N 1
ATOM 1522 C CA . THR A 1 191 ? 1.131 -0.975 0.149 1.00 91.88 191 THR A CA 1
ATOM 1523 C C . THR A 1 191 ? 1.911 -0.575 -1.084 1.00 91.88 191 THR A C 1
ATOM 1525 O O . THR A 1 191 ? 1.585 -1.051 -2.162 1.00 91.88 191 THR A O 1
ATOM 1528 N N . GLU A 1 192 ? 2.956 0.232 -0.926 1.00 90.19 192 GLU A N 1
ATOM 1529 C CA . GLU A 1 192 ? 3.921 0.536 -1.972 1.00 90.19 192 G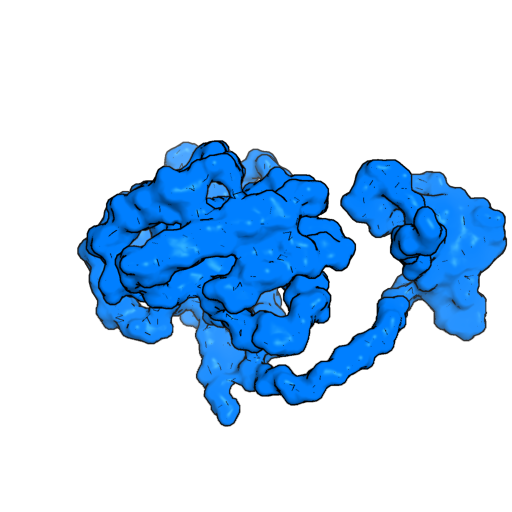LU A CA 1
ATOM 1530 C C . GLU A 1 192 ? 5.314 0.695 -1.369 1.00 90.19 192 GLU A C 1
ATOM 1532 O O . GLU A 1 192 ? 5.484 1.392 -0.366 1.00 90.19 192 GLU A O 1
ATOM 1537 N N . T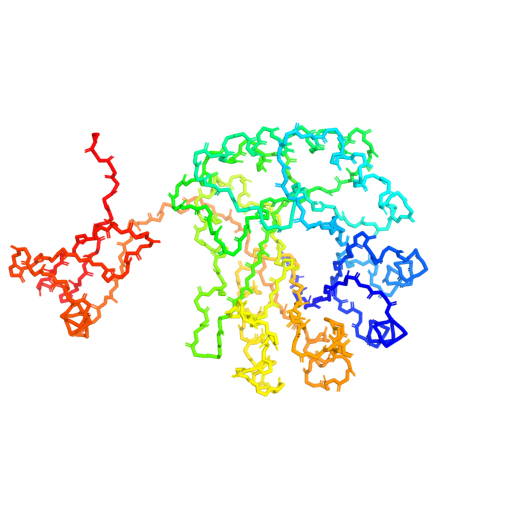HR A 1 193 ? 6.320 0.064 -1.974 1.00 90.94 193 THR A N 1
ATOM 1538 C CA . THR A 1 193 ? 7.716 0.302 -1.613 1.00 90.94 193 THR A CA 1
ATOM 1539 C C . THR A 1 193 ? 8.679 0.086 -2.768 1.00 90.94 193 THR A C 1
ATOM 1541 O O . THR A 1 193 ? 8.429 -0.726 -3.662 1.00 90.94 193 THR A O 1
ATOM 1544 N N . GLY A 1 194 ? 9.799 0.803 -2.737 1.00 91.19 194 GLY A N 1
ATOM 1545 C CA . GLY A 1 194 ? 10.854 0.692 -3.733 1.00 91.19 194 GLY A CA 1
ATOM 1546 C C . GLY A 1 194 ? 11.814 1.875 -3.686 1.00 91.19 194 GLY A C 1
ATOM 1547 O O . GLY A 1 194 ? 12.091 2.430 -2.622 1.00 91.19 194 GLY A O 1
ATOM 1548 N N . ILE A 1 195 ? 12.314 2.258 -4.860 1.00 88.56 195 ILE A N 1
ATOM 1549 C CA . ILE A 1 195 ? 13.046 3.510 -5.059 1.00 88.56 195 ILE A CA 1
ATOM 1550 C C . ILE A 1 195 ? 12.183 4.431 -5.923 1.00 88.56 195 ILE A C 1
ATOM 1552 O O . ILE A 1 195 ? 11.789 4.022 -7.016 1.00 88.56 195 ILE A O 1
ATOM 1556 N N . ASP A 1 196 ? 11.919 5.645 -5.447 1.00 85.69 196 ASP A N 1
ATOM 1557 C CA . ASP A 1 196 ? 11.253 6.720 -6.188 1.00 85.69 196 ASP A CA 1
ATOM 1558 C C . ASP A 1 196 ? 11.826 8.081 -5.760 1.00 85.69 196 ASP A C 1
ATOM 1560 O O . ASP A 1 196 ? 11.841 8.425 -4.578 1.00 85.69 196 ASP A O 1
ATOM 1564 N N . ASP A 1 197 ? 12.317 8.849 -6.730 1.00 82.12 197 ASP A N 1
ATOM 1565 C CA . ASP A 1 197 ? 12.906 10.180 -6.546 1.00 82.12 197 ASP A CA 1
ATOM 1566 C C . ASP A 1 197 ? 12.019 11.299 -7.121 1.00 82.12 197 ASP A C 1
ATOM 1568 O O . ASP A 1 197 ? 12.494 12.398 -7.416 1.00 82.12 197 ASP A O 1
ATOM 1572 N N . ASP A 1 198 ? 10.737 10.997 -7.334 1.00 79.50 198 ASP A N 1
ATOM 1573 C CA . ASP A 1 198 ? 9.721 11.851 -7.944 1.00 79.50 198 ASP A CA 1
ATOM 1574 C C . ASP A 1 198 ? 9.916 12.164 -9.440 1.00 79.50 198 ASP A C 1
ATOM 1576 O O . ASP A 1 198 ? 8.938 12.547 -10.090 1.00 79.50 198 ASP A O 1
ATOM 1580 N N . GLN A 1 199 ? 11.070 11.876 -10.052 1.00 78.50 199 GLN A N 1
ATOM 1581 C CA . GLN A 1 199 ? 11.314 12.136 -11.485 1.00 78.50 199 GLN A CA 1
ATOM 1582 C C . GLN A 1 199 ? 11.083 10.910 -12.390 1.00 78.50 199 GLN A C 1
ATOM 1584 O O . GLN A 1 199 ? 11.290 10.976 -13.602 1.00 78.50 199 GLN A O 1
ATOM 1589 N N . GLY A 1 200 ? 10.576 9.810 -11.824 1.00 71.31 200 GLY A N 1
ATOM 1590 C CA . GLY A 1 200 ? 10.167 8.613 -12.563 1.00 71.31 200 GLY A CA 1
ATOM 1591 C C . GLY A 1 200 ? 11.325 7.680 -12.926 1.00 71.31 200 GLY A C 1
ATOM 1592 O O . GLY A 1 200 ? 12.486 8.044 -12.790 1.00 71.31 200 GLY A O 1
ATOM 1593 N N . GLY A 1 201 ? 11.017 6.452 -13.363 1.00 72.31 201 GLY A N 1
ATOM 1594 C CA . GLY A 1 201 ? 12.006 5.410 -13.710 1.00 72.31 201 GLY A CA 1
ATOM 1595 C C . GLY A 1 201 ? 12.422 4.485 -12.564 1.00 72.31 201 GLY A C 1
ATOM 1596 O O . GLY A 1 201 ? 13.099 3.485 -12.808 1.00 72.31 201 GLY A O 1
ATOM 1597 N N . GLY A 1 202 ? 11.997 4.794 -11.339 1.00 81.50 202 GLY A N 1
ATOM 1598 C CA . GLY A 1 202 ? 12.175 3.956 -10.159 1.00 81.50 202 GLY A CA 1
ATOM 1599 C C . GLY A 1 202 ? 13.633 3.567 -9.898 1.00 81.50 202 GLY A C 1
ATOM 1600 O O . GLY A 1 202 ? 14.561 4.332 -10.163 1.00 81.50 202 GLY A O 1
ATOM 1601 N N . TYR A 1 203 ? 13.860 2.336 -9.426 1.00 84.50 203 TYR A N 1
ATOM 1602 C CA . TYR A 1 203 ? 15.201 1.864 -9.058 1.00 84.50 203 TYR A CA 1
ATOM 1603 C C . TYR A 1 203 ? 16.231 1.922 -10.187 1.00 84.50 203 TYR A C 1
ATOM 1605 O O . TYR A 1 203 ? 17.409 2.098 -9.902 1.00 84.50 203 TYR A O 1
ATOM 1613 N N . ARG A 1 204 ? 15.820 1.810 -11.456 1.00 81.69 204 ARG A N 1
ATOM 1614 C CA . ARG A 1 204 ? 16.744 1.695 -12.599 1.00 81.69 204 ARG A CA 1
ATOM 1615 C C . ARG A 1 204 ? 17.624 2.925 -12.792 1.00 81.69 204 ARG A C 1
ATOM 1617 O O . ARG A 1 204 ? 18.689 2.829 -13.390 1.00 81.69 204 ARG A O 1
ATOM 1624 N N . ARG A 1 205 ? 17.195 4.079 -12.280 1.00 84.00 205 ARG A N 1
ATOM 1625 C CA . ARG A 1 205 ? 18.002 5.306 -12.293 1.00 84.00 205 ARG A CA 1
ATOM 1626 C C . ARG A 1 205 ? 19.093 5.332 -11.234 1.00 84.00 205 ARG A C 1
ATOM 1628 O O . ARG A 1 205 ? 20.010 6.140 -11.334 1.00 84.00 205 ARG A O 1
ATOM 1635 N N . HIS A 1 206 ? 18.980 4.481 -10.222 1.00 87.69 206 HIS A N 1
ATOM 1636 C CA . HIS A 1 206 ? 19.798 4.549 -9.016 1.00 87.69 206 HIS A CA 1
ATOM 1637 C C . HIS A 1 206 ? 20.542 3.248 -8.716 1.00 87.69 206 HIS A C 1
ATOM 1639 O O . HIS A 1 206 ? 21.453 3.270 -7.895 1.00 87.69 206 HIS A O 1
ATOM 1645 N N . ALA A 1 207 ? 20.140 2.131 -9.326 1.00 87.56 207 ALA A N 1
ATOM 1646 C CA . ALA A 1 207 ? 20.586 0.796 -8.969 1.00 87.56 207 ALA A CA 1
ATOM 1647 C C . ALA A 1 207 ? 20.479 -0.186 -10.142 1.00 87.56 207 ALA A C 1
ATOM 1649 O O . ALA A 1 207 ? 19.538 -0.145 -10.941 1.00 87.56 207 ALA A O 1
ATOM 1650 N N . THR A 1 208 ? 21.391 -1.153 -10.173 1.00 89.12 208 THR A N 1
ATOM 1651 C CA . THR A 1 208 ? 21.183 -2.417 -10.887 1.00 89.12 208 THR A CA 1
ATOM 1652 C C . THR A 1 208 ? 20.082 -3.248 -10.207 1.00 89.12 208 THR A C 1
ATOM 1654 O O . THR A 1 208 ? 19.788 -3.046 -9.023 1.00 89.12 208 THR A O 1
ATOM 1657 N N . PRO A 1 209 ? 19.479 -4.229 -10.906 1.00 87.12 209 PRO A N 1
ATOM 1658 C CA . PRO A 1 209 ? 18.557 -5.176 -10.283 1.00 87.12 209 PRO A CA 1
ATOM 1659 C C . PRO A 1 209 ? 19.079 -5.845 -9.011 1.00 87.12 209 PRO A C 1
ATOM 1661 O O . PRO A 1 209 ? 18.353 -5.928 -8.023 1.00 87.12 209 PRO A O 1
ATOM 1664 N N . ALA A 1 210 ? 20.340 -6.283 -9.013 1.00 89.38 210 ALA A N 1
ATOM 1665 C CA . ALA A 1 210 ? 20.950 -6.957 -7.873 1.00 89.38 210 ALA A CA 1
ATOM 1666 C C . ALA A 1 210 ? 21.098 -6.023 -6.661 1.00 89.38 210 ALA A C 1
ATOM 1668 O O . ALA A 1 210 ? 20.772 -6.416 -5.541 1.00 89.38 210 ALA A O 1
ATOM 1669 N N . GLU A 1 211 ? 21.537 -4.779 -6.875 1.00 93.25 211 GLU A N 1
ATOM 1670 C CA . GLU A 1 211 ? 21.658 -3.778 -5.806 1.00 93.25 211 GLU A CA 1
ATOM 1671 C C . GLU A 1 211 ? 20.294 -3.401 -5.228 1.00 93.25 211 GLU A C 1
ATOM 1673 O O . GLU A 1 211 ? 20.132 -3.330 -4.009 1.00 93.25 211 GLU A O 1
ATOM 1678 N N . PHE A 1 212 ? 19.291 -3.209 -6.087 1.00 91.62 212 PHE A N 1
ATOM 1679 C CA . PHE A 1 212 ? 17.931 -2.931 -5.641 1.00 91.62 212 PHE A CA 1
ATOM 1680 C C . PHE A 1 212 ? 17.330 -4.116 -4.874 1.00 91.62 212 PHE A C 1
ATOM 1682 O O . PHE A 1 212 ? 16.775 -3.923 -3.792 1.00 91.62 212 PHE A O 1
ATOM 1689 N N . ALA A 1 213 ? 17.499 -5.348 -5.366 1.00 91.12 213 ALA A N 1
ATOM 1690 C CA . ALA A 1 213 ? 17.065 -6.542 -4.648 1.00 91.12 213 ALA A CA 1
ATOM 1691 C C . ALA A 1 213 ? 17.753 -6.648 -3.278 1.00 91.12 213 ALA A C 1
ATOM 1693 O O . ALA A 1 213 ? 17.095 -6.929 -2.279 1.00 91.12 213 ALA A O 1
ATOM 1694 N N . GLN A 1 214 ? 19.055 -6.356 -3.195 1.00 93.62 214 GLN A N 1
ATOM 1695 C CA . GLN A 1 214 ? 19.791 -6.354 -1.932 1.00 93.62 214 GLN A CA 1
ATOM 1696 C C . GLN A 1 214 ? 19.281 -5.289 -0.948 1.00 93.62 214 GLN A C 1
ATOM 1698 O O . GLN A 1 214 ? 19.134 -5.581 0.243 1.00 93.62 214 GLN A O 1
ATOM 1703 N N . LEU A 1 215 ? 18.976 -4.078 -1.428 1.00 94.00 215 LEU A N 1
ATOM 1704 C CA . LEU A 1 215 ? 18.342 -3.035 -0.618 1.00 94.00 215 LEU A CA 1
ATOM 1705 C C . LEU A 1 215 ? 17.001 -3.527 -0.054 1.00 94.00 215 LEU A C 1
ATOM 1707 O O . LEU A 1 215 ? 16.770 -3.445 1.153 1.00 94.00 215 LEU A O 1
ATOM 1711 N N . MET A 1 216 ? 16.143 -4.085 -0.911 1.00 94.25 216 MET A N 1
ATOM 1712 C CA . MET A 1 216 ? 14.822 -4.570 -0.511 1.00 94.25 216 MET A CA 1
ATOM 1713 C C . MET A 1 216 ? 14.907 -5.740 0.477 1.00 94.25 216 MET A C 1
ATOM 1715 O O . MET A 1 216 ? 14.172 -5.742 1.459 1.00 94.25 216 MET A O 1
ATOM 1719 N N . ARG A 1 217 ? 15.853 -6.680 0.317 1.00 93.56 217 ARG A N 1
ATOM 1720 C CA . ARG A 1 217 ? 16.104 -7.742 1.316 1.00 93.56 217 ARG A CA 1
ATOM 1721 C C . ARG A 1 217 ? 16.435 -7.172 2.692 1.00 93.56 217 ARG A C 1
ATOM 1723 O O . ARG A 1 217 ? 15.874 -7.612 3.694 1.00 93.56 217 ARG A O 1
ATOM 1730 N N . SER A 1 218 ? 17.338 -6.190 2.743 1.00 93.62 218 SER A N 1
ATOM 1731 C CA . SER A 1 218 ? 17.722 -5.522 3.994 1.00 93.62 218 SER A CA 1
ATOM 1732 C C . SER A 1 218 ? 16.525 -4.828 4.648 1.00 93.62 218 SER A C 1
ATOM 1734 O O . SER A 1 218 ? 16.313 -4.926 5.858 1.00 93.62 218 SER A O 1
ATOM 1736 N N . TYR A 1 219 ? 15.701 -4.161 3.844 1.00 94.88 219 TYR A N 1
ATOM 1737 C CA . TYR A 1 219 ? 14.485 -3.510 4.308 1.00 94.88 219 TYR A CA 1
ATOM 1738 C C . TYR A 1 219 ? 13.447 -4.520 4.830 1.00 94.88 219 TYR A C 1
ATOM 1740 O O . TYR A 1 219 ? 12.974 -4.382 5.957 1.00 94.88 219 TYR A O 1
ATOM 1748 N N . PHE A 1 220 ? 13.158 -5.594 4.091 1.00 94.25 220 PHE A N 1
ATOM 1749 C CA . PHE A 1 220 ? 12.197 -6.624 4.505 1.00 94.25 220 PHE A CA 1
ATOM 1750 C C . PHE A 1 220 ? 12.636 -7.386 5.754 1.00 94.25 220 PHE A C 1
ATOM 1752 O O . PHE A 1 220 ? 11.797 -7.702 6.598 1.00 94.25 220 PHE A O 1
ATOM 1759 N N . ALA A 1 221 ? 13.937 -7.623 5.930 1.00 91.38 221 ALA A N 1
ATOM 1760 C CA . ALA A 1 221 ? 14.467 -8.184 7.169 1.00 91.38 221 ALA A CA 1
ATOM 1761 C C . ALA A 1 221 ? 14.184 -7.272 8.377 1.00 91.38 221 ALA A C 1
ATOM 1763 O O . ALA A 1 221 ? 13.810 -7.762 9.443 1.00 91.38 221 ALA A O 1
ATOM 1764 N N . GLN A 1 222 ? 14.295 -5.951 8.207 1.00 93.88 222 GLN A N 1
ATOM 1765 C CA . GLN A 1 222 ? 13.958 -4.985 9.257 1.00 93.88 222 GLN A CA 1
ATOM 1766 C C . GLN A 1 222 ? 12.451 -4.950 9.543 1.00 93.88 222 GLN A C 1
ATOM 1768 O O . GLN A 1 222 ? 12.063 -4.992 10.709 1.00 93.88 222 GLN A O 1
ATOM 1773 N N . LEU A 1 223 ? 11.601 -4.969 8.509 1.00 93.06 223 LEU A N 1
ATOM 1774 C CA . LEU A 1 223 ? 10.145 -5.070 8.682 1.00 93.06 223 LEU A CA 1
ATOM 1775 C C . LEU A 1 223 ? 9.741 -6.344 9.436 1.00 93.06 223 LEU A C 1
ATOM 1777 O O . LEU A 1 223 ? 8.906 -6.308 10.341 1.00 93.06 223 LEU A O 1
ATOM 1781 N N . ALA A 1 224 ? 10.350 -7.478 9.084 1.00 90.81 224 ALA A N 1
ATOM 1782 C CA . ALA A 1 224 ? 10.097 -8.748 9.749 1.00 90.81 224 ALA A CA 1
ATOM 1783 C C . ALA A 1 224 ? 10.528 -8.716 11.225 1.00 90.81 224 ALA A C 1
ATOM 1785 O O . ALA A 1 224 ? 9.802 -9.241 12.076 1.00 90.81 224 ALA A O 1
ATOM 1786 N N . ALA A 1 225 ? 11.660 -8.072 11.530 1.00 88.88 225 ALA A N 1
ATOM 1787 C CA . ALA A 1 225 ? 12.161 -7.896 12.892 1.00 88.88 225 ALA A CA 1
ATOM 1788 C C . ALA A 1 225 ? 11.261 -6.994 13.754 1.00 88.88 225 ALA A C 1
ATOM 1790 O O . ALA A 1 225 ? 11.133 -7.246 14.953 1.00 88.88 225 ALA A O 1
ATOM 1791 N N . ASP A 1 226 ? 10.607 -5.994 13.155 1.00 88.69 226 ASP A N 1
ATOM 1792 C CA . ASP A 1 226 ? 9.668 -5.118 13.864 1.00 88.69 226 ASP A CA 1
ATOM 1793 C C . ASP A 1 226 ? 8.414 -5.869 14.331 1.00 88.69 226 ASP A C 1
ATOM 1795 O O . ASP A 1 226 ? 7.840 -5.546 15.370 1.00 88.69 226 ASP A O 1
ATOM 1799 N N . GLY A 1 227 ? 7.973 -6.879 13.572 1.00 87.06 227 GLY A N 1
ATOM 1800 C CA . GLY A 1 227 ? 6.800 -7.692 13.915 1.00 87.06 227 GLY A CA 1
ATOM 1801 C C . GLY A 1 227 ? 5.460 -6.952 13.833 1.00 87.06 227 GLY A C 1
ATOM 1802 O O . GLY A 1 227 ? 4.453 -7.463 14.321 1.00 87.06 227 GLY A O 1
ATOM 1803 N N . ILE A 1 228 ? 5.450 -5.759 13.230 1.00 88.44 228 ILE A N 1
ATOM 1804 C CA . ILE A 1 228 ? 4.275 -4.888 13.068 1.00 88.44 228 ILE A CA 1
ATOM 1805 C C . ILE A 1 228 ? 3.642 -5.065 11.681 1.00 88.44 228 ILE A C 1
ATOM 1807 O O . ILE A 1 228 ? 2.416 -5.101 11.543 1.00 88.44 228 ILE A O 1
ATOM 1811 N N . VAL A 1 229 ? 4.477 -5.174 10.643 1.00 92.38 229 VAL A N 1
ATOM 1812 C CA . VAL A 1 229 ? 4.024 -5.214 9.250 1.00 92.38 229 VAL A CA 1
ATOM 1813 C C . VAL A 1 229 ? 3.456 -6.583 8.901 1.00 92.38 229 VAL A C 1
ATOM 1815 O O . VAL A 1 229 ? 4.124 -7.609 9.027 1.00 92.38 229 VAL A O 1
ATOM 1818 N N . ARG A 1 230 ? 2.208 -6.588 8.428 1.00 92.00 230 ARG A N 1
ATOM 1819 C CA . ARG A 1 230 ? 1.498 -7.785 7.975 1.00 92.00 230 ARG A CA 1
ATOM 1820 C C . ARG A 1 230 ? 1.845 -8.147 6.534 1.00 92.00 230 ARG A C 1
ATOM 1822 O O . ARG A 1 230 ? 2.093 -9.316 6.255 1.00 92.00 230 ARG A O 1
ATOM 1829 N N . ALA A 1 231 ? 1.878 -7.155 5.651 1.00 93.00 231 ALA A N 1
ATOM 1830 C CA . ALA A 1 231 ? 2.205 -7.338 4.244 1.00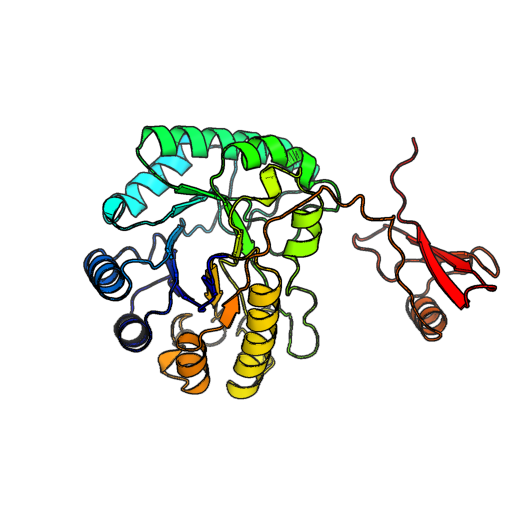 93.00 231 ALA A CA 1
ATOM 1831 C C . ALA A 1 231 ? 2.972 -6.132 3.699 1.00 93.00 231 ALA A C 1
ATOM 1833 O O . ALA A 1 231 ? 2.789 -5.006 4.161 1.00 93.00 231 ALA A O 1
ATOM 1834 N N . VAL A 1 232 ? 3.819 -6.391 2.705 1.00 93.81 232 VAL A N 1
ATOM 1835 C CA . VAL A 1 232 ? 4.587 -5.381 1.976 1.00 93.81 232 VAL A CA 1
ATOM 1836 C C . VAL A 1 232 ? 4.468 -5.657 0.485 1.00 93.81 232 VAL A C 1
ATOM 1838 O O . VAL A 1 232 ? 4.589 -6.807 0.069 1.00 93.81 232 VAL A O 1
ATOM 1841 N N . MET A 1 233 ? 4.194 -4.633 -0.315 1.00 92.31 233 MET A N 1
ATOM 1842 C CA . MET A 1 233 ? 4.018 -4.751 -1.758 1.00 92.31 233 MET A CA 1
ATOM 1843 C C . MET A 1 233 ? 5.078 -3.917 -2.467 1.00 92.31 233 MET A C 1
ATOM 1845 O O . MET A 1 233 ? 5.176 -2.707 -2.259 1.00 92.31 233 MET A O 1
ATOM 1849 N N . LEU A 1 234 ? 5.862 -4.569 -3.322 1.00 88.62 234 LEU A N 1
ATOM 1850 C CA . LEU A 1 234 ? 6.813 -3.882 -4.182 1.00 88.62 234 LEU A CA 1
ATOM 1851 C C . LEU A 1 234 ? 6.059 -3.100 -5.257 1.00 88.62 234 LEU A C 1
ATOM 1853 O O . LEU A 1 234 ? 5.175 -3.640 -5.929 1.00 88.62 234 LEU A O 1
ATOM 1857 N N . TYR A 1 235 ? 6.454 -1.844 -5.436 1.00 83.81 235 TYR A N 1
ATOM 1858 C CA . TYR A 1 235 ? 5.959 -0.973 -6.488 1.00 83.81 235 TYR A CA 1
ATOM 1859 C C . TYR A 1 235 ? 7.126 -0.395 -7.284 1.00 83.81 235 TYR A C 1
ATOM 1861 O O . TYR A 1 235 ? 8.074 0.165 -6.734 1.00 83.81 235 TYR A O 1
ATOM 1869 N N . LEU A 1 236 ? 7.053 -0.532 -8.605 1.00 70.75 236 LEU A N 1
ATOM 1870 C CA . LEU A 1 236 ? 8.081 -0.065 -9.525 1.00 70.75 236 LEU A CA 1
ATOM 1871 C C . LEU A 1 236 ? 7.516 1.053 -10.397 1.00 70.75 236 LEU A C 1
ATOM 1873 O O . LEU A 1 236 ? 6.852 0.792 -11.397 1.00 70.75 236 LEU A O 1
ATOM 1877 N N . ARG A 1 237 ? 7.781 2.313 -10.045 1.00 62.84 237 ARG A N 1
ATOM 1878 C CA . ARG A 1 237 ? 7.297 3.458 -10.826 1.00 62.84 237 ARG A CA 1
ATOM 1879 C C . ARG A 1 237 ? 7.979 3.532 -12.200 1.00 62.84 237 ARG A C 1
ATOM 1881 O O . ARG A 1 237 ? 9.082 4.062 -12.339 1.00 62.84 237 ARG A O 1
ATOM 1888 N N . GLY A 1 238 ? 7.307 3.029 -13.232 1.00 52.81 238 GLY A N 1
ATOM 1889 C CA . GLY A 1 238 ? 7.746 3.104 -14.625 1.00 52.81 238 GLY A CA 1
ATOM 1890 C C . GLY A 1 238 ? 7.123 4.292 -15.357 1.00 52.81 238 GLY A C 1
ATOM 1891 O O . GLY A 1 238 ? 5.933 4.284 -15.644 1.00 52.81 238 GLY A O 1
ATOM 1892 N N . THR A 1 239 ? 7.911 5.322 -15.671 1.00 47.56 239 THR A N 1
ATOM 1893 C CA . THR A 1 239 ? 7.504 6.369 -16.638 1.00 47.56 239 THR A CA 1
ATOM 1894 C C . THR A 1 239 ? 8.569 6.687 -17.684 1.00 47.56 239 THR A C 1
ATOM 1896 O O . THR A 1 239 ? 8.262 7.357 -18.663 1.00 47.56 239 THR A O 1
ATOM 1899 N N . LEU A 1 240 ? 9.810 6.213 -17.524 1.00 38.31 240 LEU A N 1
ATOM 1900 C CA . LEU A 1 240 ? 10.881 6.453 -18.501 1.00 38.31 240 LEU A CA 1
ATOM 1901 C C . LEU A 1 240 ? 10.796 5.548 -19.737 1.00 38.31 240 LEU A C 1
ATOM 1903 O O . LEU A 1 240 ? 11.399 5.863 -20.757 1.00 38.31 240 LEU A O 1
ATOM 1907 N N . ASP A 1 241 ? 10.024 4.465 -19.662 1.00 41.59 241 ASP A N 1
ATOM 1908 C CA . ASP A 1 241 ? 9.795 3.540 -20.764 1.00 41.59 241 ASP A CA 1
ATOM 1909 C C . ASP A 1 241 ? 8.296 3.187 -20.827 1.00 41.59 241 ASP A C 1
ATOM 1911 O O . ASP A 1 241 ? 7.792 2.548 -19.901 1.00 41.59 241 ASP A O 1
ATOM 1915 N N . PRO A 1 242 ? 7.558 3.592 -21.878 1.00 42.69 242 PRO A N 1
ATOM 1916 C CA . PRO A 1 242 ? 6.141 3.261 -22.040 1.00 42.69 242 PRO A CA 1
ATOM 1917 C C . PRO A 1 242 ? 5.893 1.765 -22.299 1.00 42.69 242 PRO A C 1
ATOM 1919 O O . PRO A 1 242 ? 4.747 1.319 -22.265 1.00 42.69 242 PRO A O 1
ATOM 1922 N N . THR A 1 243 ? 6.944 0.983 -22.559 1.00 43.56 243 THR A N 1
ATOM 1923 C CA . THR A 1 243 ? 6.869 -0.479 -22.660 1.00 43.56 243 THR A CA 1
ATOM 1924 C C . THR A 1 243 ? 7.027 -1.167 -21.307 1.00 43.56 243 THR A C 1
ATOM 1926 O O . THR A 1 243 ? 6.736 -2.356 -21.199 1.00 43.56 243 THR A O 1
ATOM 1929 N N . TRP A 1 244 ? 7.420 -0.433 -20.257 1.00 42.59 244 TRP A N 1
ATOM 1930 C CA . TRP A 1 244 ? 7.724 -1.007 -18.955 1.00 42.59 244 TRP A CA 1
ATOM 1931 C C . TRP A 1 244 ? 6.651 -0.703 -17.914 1.00 42.59 244 TRP A C 1
ATOM 1933 O O . TRP A 1 244 ? 6.387 0.446 -17.561 1.00 42.59 244 TRP A O 1
ATOM 1943 N N . TRP A 1 245 ? 6.031 -1.768 -17.414 1.00 52.50 245 TRP A N 1
ATOM 1944 C CA . TRP A 1 245 ? 4.915 -1.700 -16.484 1.00 52.50 245 TRP A CA 1
ATOM 1945 C C . TRP A 1 245 ? 5.385 -2.225 -15.124 1.00 52.50 245 TRP A C 1
ATOM 1947 O O . TRP A 1 245 ? 6.255 -3.091 -15.052 1.00 52.50 245 TRP A O 1
ATOM 1957 N N . SER A 1 246 ? 4.795 -1.738 -14.034 1.00 51.62 246 SER A N 1
ATOM 1958 C CA . SER A 1 246 ? 5.144 -2.036 -12.629 1.00 51.62 246 SER A CA 1
ATOM 1959 C C . SER A 1 246 ? 5.106 -3.522 -12.205 1.00 51.62 246 SER A C 1
ATOM 1961 O O . SER A 1 246 ? 5.277 -3.811 -11.026 1.00 51.62 246 SER A O 1
ATOM 1963 N N . TRP A 1 247 ? 4.899 -4.465 -13.132 1.00 54.03 247 TRP A N 1
ATOM 1964 C CA . TRP A 1 247 ? 4.729 -5.914 -12.916 1.00 54.03 247 TRP A CA 1
ATOM 1965 C C . TRP A 1 247 ? 5.935 -6.753 -13.346 1.00 54.03 247 TRP A C 1
ATOM 1967 O O . TRP A 1 247 ? 5.910 -7.980 -13.219 1.00 54.03 247 TRP A O 1
ATOM 1977 N N . ASP A 1 248 ? 6.977 -6.115 -13.873 1.00 57.09 248 ASP A N 1
ATOM 1978 C CA . ASP A 1 248 ? 8.061 -6.788 -14.589 1.00 57.09 248 ASP A CA 1
ATOM 1979 C C . ASP A 1 248 ? 9.114 -7.451 -13.684 1.00 57.09 248 ASP A C 1
ATOM 1981 O O . ASP A 1 248 ? 10.278 -7.624 -14.047 1.00 57.09 248 ASP A O 1
ATOM 1985 N N . PHE A 1 249 ? 8.710 -7.821 -12.470 1.00 61.12 249 PHE A N 1
ATOM 1986 C CA . PHE A 1 249 ? 9.565 -8.515 -11.512 1.00 61.12 249 PHE A CA 1
ATOM 1987 C C . PHE A 1 249 ? 10.060 -9.859 -12.055 1.00 61.12 249 PHE A C 1
ATOM 1989 O O . PHE A 1 249 ? 11.129 -10.308 -11.675 1.00 61.12 249 PHE A O 1
ATOM 1996 N N . SER A 1 250 ? 9.314 -10.494 -12.958 1.00 55.03 250 SER A N 1
ATOM 1997 C CA . SER A 1 250 ? 9.651 -11.821 -13.478 1.00 55.03 250 SER A CA 1
ATOM 1998 C C . SER A 1 250 ? 10.436 -11.829 -14.790 1.00 55.03 250 SER A C 1
ATOM 2000 O O . SER A 1 250 ? 10.810 -12.906 -15.251 1.00 55.03 250 SER A O 1
ATOM 2002 N N . LEU A 1 251 ? 10.709 -10.663 -15.389 1.00 61.75 251 LEU A N 1
ATOM 2003 C CA . LEU A 1 251 ? 11.737 -10.537 -16.433 1.00 61.75 251 LEU A CA 1
ATOM 2004 C C . LEU A 1 251 ? 13.128 -10.279 -15.839 1.00 61.75 251 LEU A C 1
ATOM 2006 O O . LEU A 1 251 ? 14.118 -10.224 -16.567 1.00 61.75 251 LEU A O 1
ATOM 2010 N N . VAL A 1 252 ? 13.210 -10.138 -14.515 1.00 74.94 252 VAL A N 1
ATOM 2011 C CA . VAL A 1 252 ? 14.436 -9.833 -13.786 1.00 74.94 252 VAL A CA 1
ATOM 2012 C C . VAL A 1 252 ? 14.631 -10.897 -12.699 1.00 74.94 252 VAL A C 1
ATOM 2014 O O . VAL A 1 252 ? 14.007 -10.801 -11.641 1.00 74.94 252 VAL A O 1
ATOM 2017 N N . PRO A 1 253 ? 15.474 -11.921 -12.926 1.00 81.19 253 PRO A N 1
ATOM 2018 C CA . PRO A 1 253 ? 15.603 -13.071 -12.027 1.00 81.19 253 PRO A CA 1
ATOM 2019 C C . PRO A 1 253 ? 15.843 -12.712 -10.553 1.00 81.19 253 PRO A C 1
ATOM 2021 O O . PRO A 1 253 ? 15.335 -13.382 -9.656 1.00 81.19 253 PRO A O 1
ATOM 2024 N N . GLU A 1 254 ? 16.579 -11.634 -10.274 1.00 84.31 254 GLU A N 1
ATOM 2025 C CA . GLU A 1 254 ? 16.852 -11.169 -8.911 1.00 84.31 254 GLU A CA 1
ATOM 2026 C C . GLU A 1 254 ? 15.589 -10.691 -8.183 1.00 84.31 254 GLU A C 1
ATOM 2028 O O . GLU A 1 254 ? 15.474 -10.866 -6.968 1.00 84.31 254 GLU A O 1
ATOM 2033 N N . LEU A 1 255 ? 14.653 -10.091 -8.920 1.00 81.56 255 LEU A N 1
ATOM 2034 C CA . LEU A 1 255 ? 13.378 -9.604 -8.402 1.00 81.56 255 LEU A CA 1
ATOM 2035 C C . LEU A 1 255 ? 12.367 -10.735 -8.232 1.00 81.56 255 LEU A C 1
ATOM 2037 O O . LEU A 1 255 ? 11.641 -10.768 -7.239 1.00 81.56 255 LEU A O 1
ATOM 2041 N N . GLU A 1 256 ? 12.350 -11.685 -9.163 1.00 81.19 256 GLU A N 1
ATOM 2042 C CA . GLU A 1 256 ? 11.550 -12.903 -9.044 1.00 81.19 256 GLU A CA 1
ATOM 2043 C C . GLU A 1 256 ? 11.971 -13.716 -7.814 1.00 81.19 256 GLU A C 1
ATOM 2045 O O . GLU A 1 256 ? 11.121 -14.131 -7.025 1.00 81.19 256 GLU A O 1
ATOM 2050 N N . ALA A 1 257 ? 13.282 -13.872 -7.602 1.00 84.50 257 ALA A N 1
ATOM 2051 C CA . ALA A 1 257 ? 13.824 -14.524 -6.415 1.00 84.50 257 ALA A CA 1
ATOM 2052 C C . ALA A 1 257 ? 13.422 -13.785 -5.129 1.00 84.50 257 ALA A C 1
ATOM 2054 O O . ALA A 1 257 ? 12.978 -14.420 -4.176 1.00 84.50 257 ALA A O 1
ATOM 2055 N N . LEU A 1 258 ? 13.500 -12.449 -5.122 1.00 85.00 258 LEU A N 1
ATOM 2056 C CA . LEU A 1 258 ? 13.076 -11.628 -3.988 1.00 85.00 258 LEU A CA 1
ATOM 2057 C C . LEU A 1 258 ? 11.596 -11.847 -3.626 1.00 85.00 258 LEU A C 1
ATOM 2059 O O . LEU A 1 258 ? 11.272 -11.930 -2.445 1.00 85.00 258 LEU A O 1
ATOM 2063 N N . LEU A 1 259 ? 10.702 -11.972 -4.615 1.00 83.38 259 LEU A N 1
ATOM 2064 C CA . LEU A 1 259 ? 9.274 -12.252 -4.389 1.00 83.38 259 LEU A CA 1
ATOM 2065 C C . LEU A 1 259 ? 9.003 -13.646 -3.801 1.00 83.38 259 LEU A C 1
ATOM 2067 O O . LEU A 1 259 ? 7.967 -13.865 -3.172 1.00 83.38 259 LEU A O 1
ATOM 2071 N N . ALA A 1 260 ? 9.921 -14.591 -3.998 1.00 84.75 260 ALA A N 1
ATOM 2072 C CA . ALA A 1 260 ? 9.834 -15.930 -3.426 1.00 84.75 260 ALA A CA 1
ATOM 2073 C C . ALA A 1 260 ? 10.443 -16.027 -2.008 1.00 84.75 260 ALA A C 1
ATOM 2075 O O . ALA A 1 260 ? 10.217 -17.023 -1.308 1.00 84.75 260 ALA A O 1
ATOM 2076 N N . GLU A 1 261 ? 11.218 -15.025 -1.576 1.00 86.31 261 GLU A N 1
ATOM 2077 C CA . GLU A 1 261 ? 11.983 -15.050 -0.328 1.00 86.31 261 GLU A CA 1
ATOM 2078 C C . GLU A 1 261 ? 11.137 -14.842 0.931 1.00 86.31 261 GLU A C 1
ATOM 2080 O O . GLU A 1 261 ? 10.416 -13.867 1.110 1.00 86.31 261 GLU A O 1
ATOM 2085 N N . ARG A 1 262 ? 11.322 -15.744 1.895 1.00 84.06 262 ARG A N 1
ATOM 2086 C CA . ARG A 1 262 ? 10.584 -15.755 3.157 1.00 84.06 262 ARG A CA 1
ATOM 2087 C C . ARG A 1 262 ? 11.368 -15.073 4.273 1.00 84.06 262 ARG A C 1
ATOM 2089 O O . ARG A 1 262 ? 12.381 -15.600 4.727 1.00 84.06 262 ARG A O 1
ATOM 2096 N N . PHE A 1 263 ? 10.829 -13.981 4.808 1.00 85.56 263 PHE A N 1
ATOM 2097 C CA . PHE A 1 263 ? 11.390 -13.280 5.961 1.00 85.56 263 PHE A CA 1
ATOM 2098 C C . PHE A 1 263 ? 10.637 -13.691 7.227 1.00 85.56 263 PHE A C 1
ATOM 2100 O O . PHE A 1 263 ? 9.437 -13.453 7.374 1.00 85.56 263 PHE A O 1
ATOM 2107 N N . VAL A 1 264 ? 11.322 -14.365 8.150 1.00 81.50 264 VAL A N 1
ATOM 2108 C CA . VAL A 1 264 ? 10.700 -14.835 9.393 1.00 81.50 264 VAL A CA 1
ATOM 2109 C C . VAL A 1 264 ? 10.483 -13.652 10.328 1.00 81.50 264 VAL A C 1
ATOM 2111 O O . VAL A 1 264 ? 11.433 -13.017 10.774 1.00 81.50 264 VAL 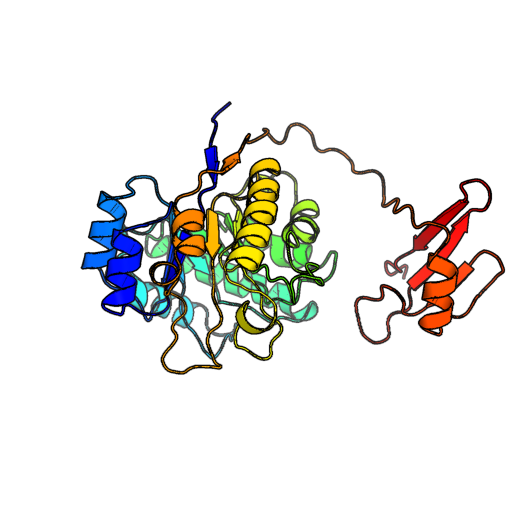A O 1
ATOM 2114 N N . SER A 1 265 ? 9.221 -13.384 10.644 1.00 71.88 265 SER A N 1
ATOM 2115 C CA . SER A 1 265 ? 8.821 -12.410 11.644 1.00 71.88 265 SER A CA 1
ATOM 2116 C C . SER A 1 265 ? 8.519 -13.106 12.966 1.00 71.88 265 SER A C 1
ATOM 2118 O O . SER A 1 265 ? 7.672 -14.003 13.068 1.00 71.88 265 SER A O 1
ATOM 2120 N N . THR A 1 266 ? 9.210 -12.665 14.011 1.00 59.94 266 THR A N 1
ATOM 2121 C CA . THR A 1 266 ? 8.818 -12.929 15.394 1.00 59.94 266 THR A CA 1
ATOM 2122 C C . THR A 1 266 ? 7.913 -11.802 15.857 1.00 59.94 266 THR A C 1
ATOM 2124 O O . THR A 1 266 ? 8.399 -10.761 16.295 1.00 59.94 266 THR A O 1
ATOM 2127 N N . ILE A 1 267 ? 6.596 -12.011 15.781 1.00 55.25 267 ILE A N 1
ATOM 2128 C CA . ILE A 1 267 ? 5.637 -11.082 16.380 1.00 55.25 267 ILE A CA 1
ATOM 2129 C C . ILE A 1 267 ? 5.843 -11.119 17.890 1.00 55.25 267 ILE A C 1
ATOM 2131 O O . ILE A 1 267 ? 5.550 -12.120 18.552 1.00 55.25 267 ILE A O 1
ATOM 2135 N N . ARG A 1 268 ? 6.356 -10.018 18.437 1.00 52.16 268 ARG A N 1
ATOM 2136 C CA . ARG A 1 268 ? 6.370 -9.805 19.880 1.00 52.16 268 ARG A CA 1
ATOM 2137 C C . ARG A 1 268 ? 4.989 -9.292 20.284 1.00 52.16 268 ARG A C 1
ATOM 2139 O O . ARG A 1 268 ? 4.529 -8.309 19.702 1.00 52.16 268 ARG A O 1
ATOM 2146 N N . PRO A 1 269 ? 4.310 -9.915 21.260 1.00 46.03 269 PRO A N 1
ATOM 2147 C CA . PRO A 1 269 ? 3.177 -9.267 21.897 1.00 46.03 269 PRO A CA 1
ATOM 2148 C C . PRO A 1 269 ? 3.656 -7.908 22.417 1.00 46.03 269 PRO A C 1
ATOM 2150 O O . PRO A 1 269 ? 4.709 -7.827 23.049 1.00 46.03 269 PRO A O 1
ATOM 2153 N N . ILE A 1 270 ? 2.916 -6.837 22.126 1.00 46.00 270 ILE A N 1
ATOM 2154 C CA . ILE A 1 270 ? 3.186 -5.526 22.724 1.00 46.00 270 ILE A CA 1
ATOM 2155 C C . ILE A 1 270 ? 2.770 -5.623 24.197 1.00 46.00 270 ILE A C 1
ATOM 2157 O O . ILE A 1 270 ? 1.632 -5.318 24.562 1.00 46.00 270 ILE A O 1
ATOM 2161 N N . GLU A 1 271 ? 3.672 -6.136 25.030 1.00 36.69 271 GLU A N 1
ATOM 2162 C CA . GLU A 1 271 ? 3.554 -6.130 26.483 1.00 36.69 271 GLU A CA 1
ATOM 2163 C C . GLU A 1 271 ? 4.067 -4.796 27.020 1.00 36.69 271 GLU A C 1
ATOM 2165 O O . GLU A 1 271 ? 5.221 -4.430 26.816 1.00 36.69 271 GLU A O 1
ATOM 2170 N N . GLY A 1 272 ? 3.194 -4.078 27.727 1.00 38.56 272 GLY A N 1
ATOM 2171 C CA . GLY A 1 272 ? 3.559 -2.884 28.480 1.00 38.56 272 GLY A CA 1
ATOM 2172 C C . GLY A 1 272 ? 3.701 -1.631 27.619 1.00 38.56 272 GLY A C 1
ATOM 2173 O O . GLY A 1 272 ? 4.487 -1.552 26.679 1.00 38.56 272 GLY A O 1
ATOM 2174 N N . GLY A 1 273 ? 2.947 -0.593 27.979 1.00 34.88 273 GLY A N 1
ATOM 2175 C CA . GLY A 1 273 ? 3.257 0.762 27.552 1.00 34.88 273 GLY A CA 1
ATOM 2176 C C . GLY A 1 273 ? 4.615 1.155 28.119 1.00 34.88 273 GLY A C 1
ATOM 2177 O O . GLY A 1 273 ? 4.694 1.636 29.243 1.00 34.88 273 GLY A O 1
ATOM 2178 N N . ALA A 1 274 ? 5.682 0.930 27.357 1.00 31.64 274 ALA A N 1
ATOM 2179 C CA . ALA A 1 274 ? 6.957 1.555 27.637 1.00 31.64 274 ALA A CA 1
ATOM 2180 C C . ALA A 1 274 ? 6.768 3.065 27.459 1.00 31.64 274 ALA A C 1
ATOM 2182 O O . ALA A 1 274 ? 6.546 3.558 26.352 1.00 31.64 274 ALA A O 1
ATOM 2183 N N . THR A 1 275 ? 6.812 3.792 28.569 1.00 34.84 275 THR A N 1
ATOM 2184 C CA . THR A 1 275 ? 7.124 5.214 28.595 1.00 34.84 275 THR A CA 1
ATOM 2185 C C . THR A 1 275 ? 8.499 5.365 27.953 1.00 34.84 275 THR A C 1
ATOM 2187 O O . THR A 1 275 ? 9.520 5.063 28.567 1.00 34.84 275 THR A O 1
ATOM 2190 N N . VAL A 1 276 ? 8.526 5.762 26.682 1.00 34.03 276 VAL A N 1
ATOM 2191 C CA . VAL A 1 276 ? 9.769 6.108 25.995 1.00 34.03 276 VAL A CA 1
ATOM 2192 C C . VAL A 1 276 ? 10.304 7.363 26.678 1.00 34.03 276 VAL A C 1
ATOM 2194 O O . VAL A 1 276 ? 9.627 8.392 26.734 1.00 34.03 276 VAL A O 1
ATOM 2197 N N . ALA A 1 277 ? 11.489 7.252 27.275 1.00 36.41 277 ALA A N 1
ATOM 2198 C CA . ALA A 1 277 ? 12.232 8.404 27.756 1.00 36.41 277 ALA A CA 1
ATOM 2199 C C . ALA A 1 277 ? 12.479 9.349 26.569 1.00 36.41 277 ALA A C 1
ATOM 2201 O O . ALA A 1 277 ? 12.895 8.901 25.505 1.00 36.41 277 ALA A O 1
ATO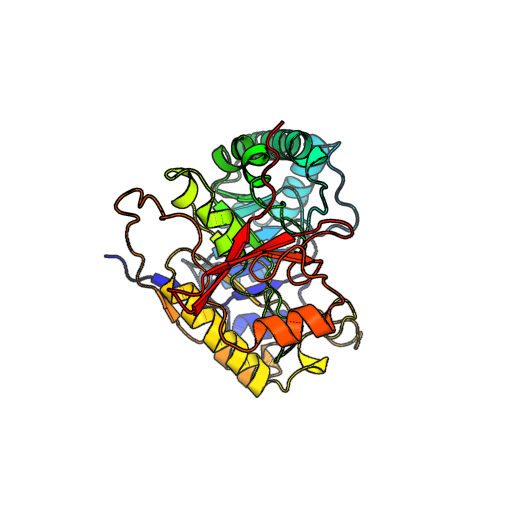M 2202 N N . LYS A 1 278 ? 12.165 10.634 26.757 1.00 39.62 278 LYS A N 1
ATOM 2203 C CA . LYS A 1 278 ? 12.278 11.695 25.747 1.00 39.62 278 LYS A CA 1
ATOM 2204 C C . LYS A 1 278 ? 13.631 11.654 25.018 1.00 39.62 278 LYS A C 1
ATOM 2206 O O . LYS A 1 278 ? 14.669 11.718 25.666 1.00 39.62 278 LYS A O 1
ATOM 2211 N N . ASP A 1 279 ? 13.550 11.570 23.693 1.00 42.12 279 ASP A N 1
ATOM 2212 C CA . ASP A 1 279 ? 14.531 11.864 22.641 1.00 42.12 279 ASP A CA 1
ATOM 2213 C C . ASP A 1 279 ? 15.967 12.217 23.082 1.00 42.12 279 ASP A C 1
ATOM 2215 O O . ASP A 1 279 ? 16.306 13.375 23.327 1.00 42.12 279 ASP A O 1
ATOM 2219 N N . GLU A 1 280 ? 16.856 11.220 23.071 1.00 36.16 280 GLU A N 1
ATOM 2220 C CA . GLU A 1 280 ? 18.308 11.425 23.093 1.00 36.16 280 GLU A CA 1
ATOM 2221 C C . GLU A 1 280 ? 18.917 10.912 21.776 1.00 36.16 280 GLU A C 1
ATOM 2223 O O . GLU A 1 280 ? 19.120 9.711 21.606 1.00 36.16 280 GLU A O 1
ATOM 2228 N N . ILE A 1 281 ? 19.251 11.807 20.839 1.00 41.38 281 ILE A N 1
ATOM 2229 C CA . ILE A 1 281 ? 20.073 11.455 19.670 1.00 41.38 281 ILE A CA 1
ATOM 2230 C C . ILE A 1 281 ? 21.511 11.881 19.964 1.00 41.38 281 ILE A C 1
ATOM 2232 O O . ILE A 1 281 ? 21.808 13.062 20.118 1.00 41.38 281 ILE A O 1
ATOM 2236 N N . ALA A 1 282 ? 22.426 10.916 20.056 1.00 37.88 282 ALA A N 1
ATOM 2237 C CA . ALA A 1 282 ? 23.851 11.203 20.150 1.00 37.88 282 ALA A CA 1
ATOM 2238 C C . ALA A 1 282 ? 24.388 11.555 18.756 1.00 37.88 282 ALA A C 1
ATOM 2240 O O . ALA A 1 282 ? 24.556 10.666 17.924 1.00 37.88 282 ALA A O 1
ATOM 2241 N N . VAL A 1 283 ? 24.676 12.833 18.502 1.00 46.00 283 VAL A N 1
ATOM 2242 C CA . VAL A 1 283 ? 25.374 13.253 17.278 1.00 46.00 283 VAL A CA 1
ATOM 2243 C C . VAL A 1 283 ? 26.811 13.639 17.626 1.00 46.00 283 VAL A C 1
ATOM 2245 O O . VAL A 1 283 ? 27.041 14.451 18.520 1.00 46.00 283 VAL A O 1
ATOM 2248 N N . GLY A 1 284 ? 27.773 12.986 16.971 1.00 45.91 284 GLY A N 1
ATOM 2249 C CA . GLY A 1 284 ? 29.206 13.116 17.245 1.00 45.91 284 GLY A CA 1
ATOM 2250 C C . GLY A 1 284 ? 29.843 14.420 16.745 1.00 45.91 284 GLY A C 1
ATOM 2251 O O . GLY A 1 284 ? 29.173 15.356 16.313 1.00 45.91 284 GLY A O 1
ATOM 2252 N N . THR A 1 285 ? 31.178 14.449 16.753 1.00 50.59 285 THR A N 1
ATOM 2253 C CA . THR A 1 285 ? 32.052 15.608 16.466 1.00 50.59 285 THR A CA 1
ATOM 2254 C C . THR A 1 285 ? 31.846 16.287 15.102 1.00 50.59 285 THR A C 1
ATOM 2256 O O . THR A 1 285 ? 32.320 17.404 14.908 1.00 50.59 285 THR A O 1
ATOM 2259 N N . GLY A 1 286 ? 31.123 15.662 14.167 1.00 58.47 286 GLY A N 1
ATOM 2260 C CA . GLY A 1 286 ? 30.831 16.211 12.838 1.00 58.47 286 GLY A CA 1
ATOM 2261 C C . GLY A 1 286 ? 29.677 17.218 12.782 1.00 58.47 286 GLY A C 1
ATOM 2262 O O . GLY A 1 286 ? 29.550 17.928 11.787 1.00 58.47 286 GLY A O 1
ATOM 2263 N N . ILE A 1 287 ? 28.846 17.320 13.827 1.00 63.50 287 ILE A N 1
ATOM 2264 C CA . ILE A 1 287 ? 27.631 18.146 13.756 1.00 63.50 287 ILE A CA 1
ATOM 2265 C C . ILE A 1 287 ? 27.935 19.641 13.650 1.00 63.50 287 ILE A C 1
ATOM 2267 O O . ILE A 1 287 ? 27.299 20.322 12.860 1.00 63.50 287 ILE A O 1
ATOM 2271 N N . LYS A 1 288 ? 28.966 20.146 14.340 1.00 62.69 288 LYS A N 1
ATOM 2272 C CA . LYS A 1 288 ? 29.358 21.559 14.229 1.00 62.69 288 LYS A CA 1
ATOM 2273 C C . LYS A 1 288 ? 29.718 21.930 12.786 1.00 62.69 288 LYS A C 1
ATOM 2275 O O . LYS A 1 288 ? 29.254 22.943 12.285 1.00 62.69 288 LYS A O 1
ATOM 2280 N N . ALA A 1 289 ? 30.505 21.090 12.113 1.00 66.88 289 ALA A N 1
ATOM 2281 C CA . ALA A 1 289 ? 30.875 21.316 10.718 1.00 66.88 289 ALA A CA 1
ATOM 2282 C C . ALA A 1 289 ? 29.653 21.258 9.784 1.00 66.88 289 ALA A C 1
ATOM 2284 O O . ALA A 1 289 ? 29.570 22.038 8.841 1.00 66.88 289 ALA A O 1
ATOM 2285 N N . ALA A 1 290 ? 28.691 20.373 10.066 1.00 62.84 290 ALA A N 1
ATOM 2286 C CA . ALA A 1 290 ? 27.435 20.299 9.322 1.00 62.84 290 ALA A CA 1
ATOM 2287 C C . ALA A 1 290 ? 26.548 21.541 9.533 1.00 62.84 290 ALA A C 1
ATOM 2289 O O . ALA A 1 290 ? 25.970 22.041 8.573 1.00 62.84 290 ALA A O 1
ATOM 2290 N N . MET A 1 291 ? 26.477 22.062 10.760 1.00 68.38 291 MET A N 1
ATOM 2291 C CA . MET A 1 291 ? 25.738 23.286 11.100 1.00 68.38 291 MET A CA 1
ATOM 2292 C C . MET A 1 291 ? 26.366 24.514 10.438 1.00 68.38 291 MET A C 1
ATOM 2294 O O . MET A 1 291 ? 25.666 25.297 9.800 1.00 68.38 291 MET A O 1
ATOM 2298 N N . ASP A 1 292 ? 27.698 24.623 10.497 1.00 66.44 292 ASP A N 1
ATOM 2299 C CA . ASP A 1 292 ? 28.457 25.663 9.797 1.00 66.44 292 ASP A CA 1
ATOM 2300 C C . ASP A 1 292 ? 28.199 25.601 8.272 1.00 66.44 292 ASP A C 1
ATOM 2302 O O . ASP A 1 292 ? 27.997 26.633 7.633 1.00 66.44 292 ASP A O 1
ATOM 2306 N N . ALA A 1 293 ? 28.138 24.398 7.682 1.00 70.44 293 ALA A N 1
ATOM 2307 C CA . ALA A 1 293 ? 27.853 24.202 6.255 1.00 70.44 293 ALA A CA 1
ATOM 2308 C C . ALA A 1 293 ? 26.410 24.560 5.852 1.00 70.44 293 ALA A C 1
ATOM 2310 O O . ALA A 1 293 ? 26.181 24.968 4.714 1.00 70.44 293 ALA A O 1
ATOM 2311 N N . PHE A 1 294 ? 25.450 24.432 6.772 1.00 64.69 294 PHE A N 1
ATOM 2312 C CA . PHE A 1 294 ? 24.048 24.815 6.565 1.00 64.69 294 PHE A CA 1
ATOM 2313 C C . PHE A 1 294 ? 23.777 26.310 6.789 1.00 64.69 294 PHE A C 1
ATOM 2315 O O . PHE A 1 294 ? 22.664 26.776 6.552 1.00 64.69 294 PHE A O 1
ATOM 2322 N N . GLY A 1 295 ? 24.788 27.080 7.204 1.00 74.19 295 GLY A N 1
ATOM 2323 C CA . GLY A 1 295 ? 24.637 28.505 7.500 1.00 74.19 295 GLY A CA 1
ATOM 2324 C C . GLY A 1 295 ? 23.942 28.785 8.836 1.00 74.19 295 GLY A C 1
ATOM 2325 O O . GLY A 1 295 ? 23.504 29.917 9.069 1.00 74.19 295 GLY A O 1
ATOM 2326 N N . ASP A 1 296 ? 23.856 27.780 9.709 1.00 76.25 296 ASP A N 1
ATOM 2327 C CA . ASP A 1 296 ? 23.299 27.908 11.052 1.00 76.25 296 ASP A CA 1
ATOM 2328 C C . ASP A 1 296 ? 24.194 28.804 11.906 1.00 76.25 296 ASP A C 1
ATOM 2330 O O . ASP A 1 296 ? 25.418 28.831 11.750 1.00 76.25 296 ASP A O 1
ATOM 2334 N N . LYS A 1 297 ? 23.593 29.562 12.829 1.00 73.19 297 LYS A N 1
ATOM 2335 C CA . LYS A 1 297 ? 24.336 30.546 13.620 1.00 73.19 297 LYS A CA 1
ATOM 2336 C C . LYS A 1 297 ? 24.379 30.151 15.093 1.00 73.19 297 LYS A C 1
ATOM 2338 O O . LYS A 1 297 ? 23.343 29.798 15.667 1.00 73.19 297 LYS A O 1
ATOM 2343 N N . PRO A 1 298 ? 25.550 30.253 15.745 1.00 71.88 298 PRO A N 1
ATOM 2344 C CA . PRO A 1 298 ? 25.624 30.079 17.182 1.00 71.88 298 PRO A CA 1
ATOM 2345 C C . PRO A 1 298 ? 24.853 31.214 17.863 1.00 71.88 298 PRO A C 1
ATOM 2347 O O . PRO A 1 298 ? 25.060 32.394 17.580 1.00 71.88 298 PRO A O 1
ATOM 2350 N N . LYS A 1 299 ? 23.963 30.843 18.779 1.00 74.81 299 LYS A N 1
ATOM 2351 C CA . LYS A 1 299 ? 23.293 31.755 19.713 1.00 74.81 299 LYS A CA 1
ATOM 2352 C C . LYS A 1 299 ? 24.172 31.979 20.946 1.00 74.81 299 LYS A C 1
ATOM 2354 O O . LYS A 1 299 ? 24.239 33.087 21.465 1.00 74.81 299 LYS A O 1
ATOM 2359 N N . THR A 1 300 ? 24.870 30.930 21.389 1.00 77.06 300 THR A N 1
ATOM 2360 C CA . THR A 1 300 ? 25.893 30.937 22.447 1.00 77.06 300 THR A CA 1
ATOM 2361 C C . THR A 1 300 ? 27.009 29.937 22.097 1.00 77.06 300 THR A C 1
ATOM 2363 O O . THR A 1 300 ? 26.956 29.278 21.060 1.00 77.06 300 THR A O 1
ATOM 2366 N N . ALA A 1 301 ? 28.023 29.786 22.958 1.00 67.62 301 ALA A N 1
ATOM 2367 C CA . ALA A 1 301 ? 29.054 28.751 22.791 1.00 67.62 301 ALA A CA 1
ATOM 2368 C C . ALA A 1 301 ? 28.489 27.316 22.850 1.00 67.62 301 ALA A C 1
ATOM 2370 O O . ALA A 1 301 ? 29.097 26.388 22.319 1.00 67.62 301 ALA A O 1
ATOM 2371 N N . GLU A 1 302 ? 27.330 27.146 23.487 1.00 69.69 302 GLU A N 1
ATOM 2372 C CA . GLU A 1 302 ? 26.680 25.856 23.727 1.00 69.69 302 GLU A CA 1
ATOM 2373 C C . GLU A 1 302 ? 25.288 25.785 23.093 1.00 69.69 302 GLU A C 1
ATOM 2375 O O . GLU A 1 302 ? 24.625 24.766 23.208 1.00 69.69 302 GLU A O 1
ATOM 2380 N N . THR A 1 303 ? 24.832 26.824 22.393 1.00 72.44 303 THR A N 1
ATOM 2381 C CA . THR A 1 303 ? 23.499 26.861 21.784 1.00 72.44 303 THR A CA 1
ATOM 2382 C C . THR A 1 303 ? 23.577 27.398 20.368 1.00 72.44 303 THR A C 1
ATOM 2384 O O . THR A 1 303 ? 24.196 28.431 20.129 1.00 72.44 303 THR A O 1
ATOM 2387 N N . TRP A 1 304 ? 22.906 26.748 19.428 1.00 73.44 304 TRP A N 1
ATOM 2388 C CA . TRP A 1 304 ? 22.825 27.176 18.033 1.00 73.44 304 TRP A CA 1
ATOM 2389 C C . TRP A 1 304 ? 21.377 27.214 17.582 1.00 73.44 304 TRP A C 1
ATOM 2391 O O . TRP A 1 304 ? 20.544 26.486 18.112 1.00 73.44 304 TRP A O 1
ATOM 2401 N N . VAL A 1 305 ? 21.088 28.050 16.593 1.00 73.12 305 VAL A N 1
ATOM 2402 C CA . VAL A 1 305 ? 19.767 28.126 15.970 1.00 73.12 305 VAL A CA 1
ATOM 2403 C C . VAL A 1 305 ? 19.951 28.012 14.466 1.00 73.12 305 VAL A C 1
ATOM 2405 O O . VAL A 1 305 ? 20.799 28.703 13.893 1.00 73.12 305 VAL A O 1
ATOM 2408 N N . GLY A 1 306 ? 19.190 27.119 13.839 1.00 70.88 306 GLY A N 1
ATOM 2409 C CA . GLY A 1 306 ? 19.523 26.683 12.492 1.00 70.88 306 GLY A CA 1
ATOM 2410 C C . GLY A 1 306 ? 18.461 25.883 11.751 1.00 70.88 306 GLY A C 1
ATOM 2411 O O . GLY A 1 306 ? 17.468 25.449 12.333 1.00 70.88 306 GLY A O 1
ATOM 2412 N N . HIS A 1 307 ? 18.696 25.700 10.456 1.00 63.78 307 HIS A N 1
ATOM 2413 C CA . HIS A 1 307 ? 17.854 24.950 9.529 1.00 63.78 307 HIS A CA 1
ATOM 2414 C C . HIS A 1 307 ? 18.319 23.511 9.312 1.00 63.78 307 HIS A C 1
ATOM 2416 O O . HIS A 1 307 ? 17.568 22.729 8.722 1.00 63.78 307 HIS A O 1
ATOM 2422 N N . LEU A 1 308 ? 19.524 23.130 9.758 1.00 57.28 308 LEU A N 1
ATOM 2423 C CA . LEU A 1 308 ? 19.951 21.731 9.710 1.00 57.28 308 LEU A CA 1
ATOM 2424 C C . LEU A 1 308 ? 18.855 20.862 10.352 1.00 57.28 308 LEU A C 1
ATOM 2426 O O . LEU A 1 308 ? 18.303 21.236 11.367 1.00 57.28 308 LEU A O 1
ATOM 2430 N N . GLY A 1 309 ? 18.427 19.749 9.756 1.00 54.16 309 GLY A N 1
ATOM 2431 C CA . GLY A 1 309 ? 17.349 18.919 10.331 1.00 54.16 309 GLY A CA 1
ATOM 2432 C C . GLY A 1 309 ? 15.982 19.603 10.541 1.00 54.16 309 GLY A C 1
ATOM 2433 O O . GLY A 1 309 ? 15.145 19.047 11.252 1.00 54.16 309 GLY A O 1
ATOM 2434 N N . SER A 1 310 ? 15.745 20.791 9.973 1.00 52.16 310 SER A N 1
ATOM 2435 C CA . SER A 1 310 ? 14.416 21.403 9.915 1.00 52.16 310 SER A CA 1
ATOM 2436 C C . SER A 1 310 ? 13.548 20.649 8.908 1.00 52.16 310 SER A C 1
ATOM 2438 O O . SER A 1 310 ? 14.008 20.285 7.824 1.00 52.16 310 SER A O 1
ATOM 2440 N N . TYR A 1 311 ? 12.301 20.368 9.286 1.00 46.38 311 TYR A N 1
ATOM 2441 C CA . TYR A 1 311 ? 11.380 19.550 8.490 1.00 46.38 311 TYR A CA 1
ATOM 2442 C C . TYR A 1 311 ? 10.408 20.382 7.641 1.00 46.38 311 TYR A C 1
ATOM 2444 O O . TYR A 1 311 ? 9.740 19.818 6.773 1.00 46.38 311 TYR A O 1
ATOM 2452 N N . ALA A 1 312 ? 10.347 21.697 7.862 1.00 45.78 312 ALA A N 1
ATOM 2453 C CA . ALA A 1 312 ? 9.502 22.633 7.130 1.00 45.78 312 ALA A CA 1
ATOM 2454 C C . ALA A 1 312 ? 10.290 23.900 6.763 1.00 45.78 312 ALA A C 1
ATOM 2456 O O . ALA A 1 312 ? 11.095 24.400 7.552 1.00 45.78 312 ALA A O 1
ATOM 2457 N N . GLU A 1 313 ? 10.055 24.440 5.563 1.00 44.31 313 GLU A N 1
ATOM 2458 C CA . GLU A 1 313 ? 10.638 25.723 5.159 1.00 44.31 313 GLU A CA 1
ATOM 2459 C C . GLU A 1 313 ? 10.255 26.820 6.164 1.00 44.31 313 GLU A C 1
ATOM 2461 O O . GLU A 1 313 ? 9.079 27.094 6.392 1.00 44.31 313 GLU A O 1
ATOM 2466 N N . GLY A 1 314 ? 11.269 27.447 6.767 1.00 55.03 314 GLY A N 1
ATOM 2467 C CA . GLY A 1 314 ? 11.103 28.550 7.716 1.00 55.03 314 GLY A CA 1
ATOM 2468 C C . GLY A 1 314 ? 11.123 28.163 9.197 1.00 55.03 314 GLY A C 1
ATOM 2469 O O . GLY A 1 314 ? 11.215 29.062 10.033 1.00 55.03 314 GLY A O 1
ATOM 2470 N N . GLU A 1 315 ? 11.113 26.874 9.551 1.00 63.28 315 GLU A N 1
ATOM 2471 C CA . GLU A 1 315 ? 11.284 26.453 10.947 1.00 63.28 315 GLU A CA 1
ATOM 2472 C C . GLU A 1 315 ? 12.771 26.416 11.329 1.00 63.28 315 GLU A C 1
ATOM 2474 O O . GLU A 1 315 ? 13.615 25.907 10.582 1.00 63.28 315 GLU A O 1
ATOM 2479 N N . LEU A 1 316 ? 13.090 26.978 12.498 1.00 63.00 316 LEU A N 1
ATOM 2480 C CA . LEU A 1 316 ? 14.425 26.963 13.089 1.00 63.00 316 LEU A CA 1
ATOM 2481 C C . LEU A 1 316 ? 14.434 26.008 14.282 1.00 63.00 316 LEU A C 1
ATOM 2483 O O . LEU A 1 316 ? 13.624 26.138 15.200 1.00 63.00 316 LEU A O 1
ATOM 2487 N N . ASN A 1 317 ? 15.384 25.084 14.289 1.00 72.56 317 ASN A N 1
ATOM 2488 C CA . ASN A 1 317 ? 15.659 24.228 15.433 1.00 72.56 317 ASN A CA 1
ATOM 2489 C C . ASN A 1 317 ? 16.650 24.920 16.370 1.00 72.56 317 ASN A C 1
ATOM 2491 O O . ASN A 1 317 ? 17.565 25.611 15.912 1.00 72.56 317 ASN A O 1
ATOM 2495 N N . GLU A 1 318 ? 16.506 24.700 17.678 1.00 76.50 318 GLU A N 1
ATOM 2496 C CA . GLU A 1 318 ? 17.515 25.107 18.656 1.00 76.50 318 GLU A CA 1
ATOM 2497 C C . GLU A 1 318 ? 18.322 23.879 19.100 1.00 76.50 318 GLU A C 1
ATOM 2499 O O . GLU A 1 318 ? 17.770 22.868 19.532 1.00 76.50 318 GLU A O 1
ATOM 2504 N N . TYR A 1 319 ? 19.641 23.963 18.965 1.00 74.44 319 TYR A N 1
ATOM 2505 C CA . TYR A 1 319 ? 20.591 22.914 19.318 1.00 74.44 319 TYR A CA 1
ATOM 2506 C C . TYR A 1 319 ? 21.318 23.308 20.589 1.00 74.44 319 TYR A C 1
ATOM 2508 O O . TYR A 1 319 ? 21.794 24.433 20.681 1.00 74.44 319 TYR A O 1
ATOM 2516 N N . HIS A 1 320 ? 21.491 22.376 21.517 1.00 73.50 320 HIS A N 1
ATOM 2517 C CA . HIS A 1 320 ? 22.235 22.567 22.758 1.00 73.50 320 HIS A CA 1
ATOM 2518 C C . HIS A 1 320 ? 23.415 21.608 22.781 1.00 73.50 320 HIS A C 1
ATOM 2520 O O . HIS A 1 320 ? 23.227 20.418 22.601 1.00 73.50 320 HIS A O 1
ATOM 2526 N N . TYR A 1 321 ? 24.632 22.066 23.008 1.00 67.00 321 TYR A N 1
ATOM 2527 C CA . TYR A 1 321 ? 25.803 21.218 23.174 1.00 67.00 321 TYR A CA 1
ATOM 2528 C C . TYR A 1 321 ? 26.094 21.036 24.665 1.00 67.00 321 TYR A C 1
ATOM 2530 O O . TYR A 1 321 ? 26.442 21.988 25.354 1.00 67.00 321 TYR A O 1
ATOM 2538 N N . ASN A 1 322 ? 25.980 19.806 25.171 1.00 65.88 322 ASN A N 1
ATOM 2539 C CA . ASN A 1 322 ? 26.417 19.468 26.524 1.00 65.88 322 ASN A CA 1
ATOM 2540 C C . ASN A 1 322 ? 27.870 19.003 26.476 1.00 65.88 322 ASN A C 1
ATOM 2542 O O . ASN A 1 322 ? 28.183 17.908 25.994 1.00 65.88 322 ASN A O 1
ATOM 2546 N N . LYS A 1 323 ? 28.742 19.836 27.037 1.00 58.50 323 LYS A N 1
ATOM 2547 C CA . LYS A 1 323 ? 30.181 19.601 27.100 1.00 58.50 323 LYS A CA 1
ATOM 2548 C C . LYS A 1 323 ? 30.570 18.416 27.991 1.00 58.50 323 LYS A C 1
ATOM 2550 O O . LYS A 1 323 ? 31.525 17.721 27.662 1.00 58.50 323 LYS A O 1
ATOM 2555 N N . GLU A 1 324 ? 29.836 18.153 29.075 1.00 60.19 324 GLU A N 1
ATOM 2556 C CA . GLU A 1 324 ? 30.106 17.026 29.986 1.00 60.19 324 GLU A CA 1
ATOM 2557 C C . GLU A 1 324 ? 29.842 15.677 29.311 1.00 60.19 324 GLU A C 1
ATOM 2559 O O . GLU A 1 324 ? 30.571 14.710 29.519 1.00 60.19 324 GLU A O 1
ATOM 2564 N N . ARG A 1 325 ? 28.799 15.619 28.475 1.00 60.12 325 ARG A N 1
ATOM 2565 C CA . ARG A 1 325 ? 28.395 14.411 27.745 1.00 60.12 325 ARG A CA 1
ATOM 2566 C C . ARG A 1 325 ? 29.005 14.317 26.347 1.00 60.12 325 ARG A C 1
ATOM 2568 O O . ARG A 1 325 ? 28.846 13.276 25.716 1.00 60.12 325 ARG A O 1
ATOM 2575 N N . ASN A 1 326 ? 29.662 15.377 25.868 1.00 63.53 326 ASN A N 1
ATOM 2576 C CA . ASN A 1 326 ? 30.135 15.529 24.489 1.00 63.53 326 ASN A CA 1
ATOM 2577 C C . ASN A 1 326 ? 29.037 15.183 23.460 1.00 63.53 326 ASN A C 1
ATOM 2579 O O . ASN A 1 326 ? 29.241 14.389 22.541 1.00 63.53 326 ASN A O 1
ATOM 2583 N N . LYS A 1 327 ? 27.831 15.725 23.671 1.00 58.59 327 LYS A N 1
ATOM 2584 C CA . LYS A 1 327 ? 26.637 15.458 22.852 1.00 58.59 327 LYS A CA 1
ATOM 2585 C C . LYS A 1 327 ? 25.918 16.759 22.519 1.00 58.59 327 LYS A C 1
ATOM 2587 O O . LYS A 1 327 ? 25.890 17.669 23.342 1.00 58.59 327 LYS A O 1
ATOM 2592 N N . VAL A 1 328 ? 25.299 16.816 21.342 1.00 59.34 328 VAL A N 1
ATOM 2593 C CA . VAL A 1 328 ? 24.351 17.874 20.969 1.00 59.34 328 VAL A CA 1
ATOM 2594 C C . VAL A 1 328 ? 22.919 17.353 21.098 1.00 59.34 328 VAL A C 1
ATOM 2596 O O . VAL A 1 328 ? 22.630 16.239 20.676 1.00 59.34 328 VAL A O 1
ATOM 2599 N N . PHE A 1 329 ? 22.037 18.163 21.674 1.00 69.62 329 PHE A N 1
ATOM 2600 C CA . PHE A 1 329 ? 20.601 17.947 21.833 1.00 69.62 329 PHE A CA 1
ATOM 2601 C C . PHE A 1 329 ? 19.875 18.884 20.883 1.00 69.62 329 PHE A C 1
ATOM 2603 O O . PHE A 1 329 ? 20.308 20.016 20.693 1.00 69.62 329 PHE A O 1
ATOM 2610 N N . VAL A 1 330 ? 18.756 18.444 20.325 1.00 64.12 330 VAL A N 1
ATOM 2611 C CA . VAL A 1 330 ? 17.870 19.307 19.543 1.00 64.12 330 VAL A CA 1
ATOM 2612 C C . VAL A 1 330 ? 16.616 19.528 20.368 1.00 64.12 330 VAL A C 1
ATOM 2614 O O . VAL A 1 330 ? 15.936 18.571 20.731 1.00 64.12 330 VAL A O 1
ATOM 2617 N N . SER A 1 331 ? 16.314 20.778 20.694 1.00 63.81 331 SER A N 1
ATOM 2618 C CA . SER A 1 331 ? 15.004 21.154 21.204 1.00 63.81 331 SER A CA 1
ATOM 2619 C C . SER A 1 331 ? 14.138 21.556 20.021 1.00 63.81 331 SER A C 1
ATOM 2621 O O . SER A 1 331 ? 14.307 22.640 19.461 1.00 63.81 331 SER A O 1
ATOM 2623 N N . PHE A 1 332 ? 13.213 20.676 19.647 1.00 58.34 332 PHE A N 1
ATOM 2624 C CA . PHE A 1 332 ? 12.133 21.041 18.743 1.00 58.34 332 PHE A CA 1
ATOM 2625 C C . PHE A 1 332 ? 11.212 22.013 19.485 1.00 58.34 332 PHE A C 1
ATOM 2627 O O . PHE A 1 332 ? 10.795 21.697 20.609 1.00 58.34 332 PHE A O 1
ATOM 2634 N N . PRO A 1 333 ? 10.902 23.191 18.921 1.00 48.75 333 PRO A N 1
ATOM 2635 C CA . PRO A 1 333 ? 9.925 24.080 19.516 1.00 48.75 333 PRO A CA 1
ATOM 2636 C C . PRO A 1 333 ? 8.543 23.421 19.426 1.00 48.75 333 PRO A C 1
ATOM 2638 O O . PRO A 1 333 ? 7.783 23.632 18.490 1.00 48.75 333 PRO A O 1
ATOM 2641 N N . PHE A 1 334 ? 8.183 22.624 20.432 1.00 39.22 334 PHE A N 1
ATOM 2642 C CA . PHE A 1 334 ? 6.779 22.472 20.782 1.00 39.22 334 PHE A CA 1
ATOM 2643 C C . PHE A 1 334 ? 6.314 23.850 21.228 1.00 39.22 334 PHE A C 1
ATOM 2645 O O . PHE A 1 334 ? 6.862 24.391 22.190 1.00 39.22 334 PHE A O 1
ATOM 2652 N N . ALA A 1 335 ? 5.340 24.412 20.515 1.00 36.06 335 ALA A N 1
ATOM 2653 C CA . ALA A 1 335 ? 4.661 25.638 20.893 1.00 36.06 335 ALA A CA 1
ATOM 2654 C C . ALA A 1 335 ? 4.371 25.641 22.405 1.00 36.06 335 ALA A C 1
ATOM 2656 O O . ALA A 1 335 ? 3.492 24.931 22.897 1.00 36.06 335 ALA A O 1
ATOM 2657 N N . GLN A 1 336 ? 5.146 26.424 23.153 1.00 31.81 336 GLN A N 1
ATOM 2658 C CA . GLN A 1 336 ? 4.716 26.929 24.441 1.00 31.81 336 GLN A CA 1
ATOM 2659 C C . GLN A 1 336 ? 4.219 28.350 24.211 1.00 31.81 336 GLN A C 1
ATOM 2661 O O . GLN A 1 336 ? 5.022 29.270 24.062 1.00 31.81 336 GLN A O 1
ATOM 2666 N N . ARG A 1 337 ? 2.888 28.452 24.294 1.00 33.69 337 ARG A N 1
ATOM 2667 C CA . ARG A 1 337 ? 1.995 29.620 24.216 1.00 33.69 337 ARG A CA 1
ATOM 2668 C C . ARG A 1 337 ? 1.439 29.933 22.839 1.00 33.69 337 ARG A C 1
ATOM 2670 O O . ARG A 1 337 ? 2.213 30.349 21.955 1.00 33.69 337 ARG A O 1
#

Secondary structure (DSSP, 8-state):
--EEEE--EEEES---HHHHHHHHH---SEEEEEGGG--HHHHHHHHHH-TT-EEEEE---S---SS-HHHHHHHHHHHHGGGGGG-SEEEES-SSB---GGGHHHHHHHHHHHHHHHHHTT--EEEE--B-SSPPPTTGGGGGHHHHHH-SEEEEEEEESSSS--TTTTTHHHHHTTS-TTGGGSPEEEEEEEE--SSSSGGGGT--HHHHHHHHHHHHHHHHHHT-EEEEEE-----S-TT--TTGGGGSHHHHHHHH--EEEE-----S---PPP------TTHHHHHHHTT-EESSSSEEEESTT-SSTT--EEEEEETTTTEEEEE------

pLDDT: mean 79.24, std 17.16, range [31.64, 98.19]

Foldseek 3Di:
DDKDWAFAAAEDQADDVLLLVLCVLQVFQEYEAELNHDDQVSLVVSCVVRVNGAYEYEYDDPDDDLPCLPVQLVSVCVSCVSPQVSHPEYEDDHAADADALVCLLSNLVSLVSNLVSNVVVPRDAYEYDRHHLDDNPQPSCVSNVSSLVSHQAYEYEFAAQALVGRPRAPVCCRVLLVDDPVSVQHAYEHSEYFHDNPPFQTHVVHDDLQSRLVVVVVRVLVVLAVLRHPYYHYFHGHDVDPVDDRSCLPVRVSSSVSSNDIHIHDRDDPPDDPPPDPDDDFDAPCVVVVCVVQVWAAPDPFKIWGDVPPPDPPDIWIWGQDPVVRGIDIDRPPDDD